Protein 1A5T (pdb70)

B-factor: mean 25.63, std 14.25, range [10.0, 84.35]

GO terms:
  GO:0005515 protein binding (F, IPI)
  GO:0003689 DNA clamp loader activity (F, IDA)
  GO:0009360 DNA polymerase III complex (C, IDA)
  GO:0006261 DNA-templated DNA replication (P, IDA)

Structure (mmCIF, N/CA/C/O backbone):
data_1A5T
#
_entry.id   1A5T
#
_cell.length_a   98.900
_cell.length_b   104.000
_cell.length_c   75.600
_cell.angle_alpha   90.00
_cell.angle_beta   90.00
_cell.angle_gamma   90.00
#
_symmetry.space_group_name_H-M   'C 2 2 21'
#
loop_
_entity.id
_entity.type
_entity.pdbx_description
1 polymer 'DELTA PRIME'
2 non-polymer 'ZINC ION'
3 water water
#
loop_
_atom_site.group_PDB
_atom_site.id
_atom_site.type_symbol
_atom_site.label_atom_id
_atom_site.label_alt_id
_atom_site.label_comp_id
_atom_site.label_asym_id
_atom_site.label_entity_id
_atom_site.label_seq_id
_atom_site.pdbx_PDB_ins_code
_atom_site.Cartn_x
_atom_site.Cartn_y
_atom_site.Cartn_z
_atom_site.occupancy
_atom_site.B_iso_or_equiv
_atom_site.auth_seq_id
_atom_site.auth_comp_id
_atom_site.auth_asym_id
_atom_site.auth_atom_id
_atom_site.pdbx_PDB_model_num
ATOM 1 N N . MET A 1 1 ? 29.705 43.888 37.739 1.00 14.56 1 MET A N 1
ATOM 2 C CA . MET A 1 1 ? 28.459 43.616 38.504 1.00 15.66 1 MET A CA 1
ATOM 3 C C . MET A 1 1 ? 27.349 43.484 37.492 1.00 17.97 1 MET A C 1
ATOM 4 O O . MET A 1 1 ? 27.323 44.204 36.490 1.00 19.25 1 MET A O 1
ATOM 9 N N . ARG A 1 2 ? 26.439 42.537 37.718 1.00 17.15 2 ARG A N 1
ATOM 10 C CA . ARG A 1 2 ? 25.376 42.289 36.761 1.00 16.07 2 ARG A CA 1
ATOM 11 C C . ARG A 1 2 ? 24.149 41.765 37.465 1.00 16.67 2 ARG A C 1
ATOM 12 O O . ARG A 1 2 ? 24.255 40.962 38.396 1.00 17.48 2 ARG A O 1
ATOM 26 N N . TRP A 1 3 ? 22.975 42.225 37.045 1.00 16.09 3 TRP A N 1
ATOM 27 C CA . TRP A 1 3 ? 21.758 41.746 37.693 1.00 15.98 3 TRP A CA 1
ATOM 28 C C . TRP A 1 3 ? 21.260 40.514 36.969 1.00 16.65 3 TRP A C 1
ATOM 29 O O . TRP A 1 3 ? 20.529 40.607 35.980 1.00 22.28 3 TRP A O 1
ATOM 42 N N . TYR A 1 4 ? 21.700 39.361 37.442 1.00 13.15 4 TYR A N 1
ATOM 43 C CA . TYR A 1 4 ? 21.312 38.091 36.860 1.00 14.57 4 TYR A CA 1
ATOM 44 C C . TYR A 1 4 ? 19.816 37.818 37.129 1.00 15.90 4 TYR A C 1
ATOM 45 O O . TYR A 1 4 ? 19.288 38.139 38.186 1.00 16.45 4 TYR A O 1
ATOM 56 N N . PRO A 1 5 ? 19.117 37.185 36.189 1.00 14.07 5 PRO A N 1
ATOM 57 C CA . PRO A 1 5 ? 17.691 36.919 36.382 1.00 13.76 5 PRO A CA 1
ATOM 58 C C . PRO A 1 5 ? 17.238 35.968 37.505 1.00 15.01 5 PRO A C 1
ATOM 59 O O . PRO A 1 5 ? 16.072 35.997 37.905 1.00 17.86 5 PRO A O 1
ATOM 63 N N . TRP A 1 6 ? 18.143 35.147 38.021 1.00 15.04 6 TRP A N 1
ATOM 64 C CA . TRP A 1 6 ? 17.814 34.199 39.095 1.00 14.76 6 TRP A CA 1
ATOM 65 C C . TRP A 1 6 ? 17.862 34.826 40.482 1.00 12.69 6 TRP A C 1
ATOM 66 O O . TRP A 1 6 ? 17.477 34.205 41.474 1.00 17.48 6 TRP A O 1
ATOM 79 N N . LEU A 1 7 ? 18.268 36.086 40.534 1.00 11.21 7 LEU A N 1
ATOM 80 C CA . LEU A 1 7 ? 18.371 36.782 41.801 1.00 12.87 7 LEU A CA 1
ATOM 81 C C . LEU A 1 7 ? 17.038 37.243 42.360 1.00 12.29 7 LEU A C 1
ATOM 82 O O . LEU A 1 7 ? 16.893 37.326 43.564 1.00 13.92 7 LEU A O 1
ATOM 88 N N . ARG A 1 8 ? 16.065 37.519 41.495 1.00 13.88 8 ARG A N 1
ATOM 89 C CA . ARG A 1 8 ? 14.762 38.050 41.950 1.00 18.29 8 ARG A CA 1
ATOM 90 C C . ARG A 1 8 ? 14.073 37.430 43.166 1.00 18.71 8 ARG A C 1
ATOM 91 O O . ARG A 1 8 ? 13.578 38.156 44.029 1.00 18.58 8 ARG A O 1
ATOM 105 N N . PRO A 1 9 ? 13.902 36.092 43.172 1.00 21.02 9 PRO A N 1
ATOM 106 C CA . PRO A 1 9 ? 13.271 35.369 44.287 1.00 20.63 9 PRO A CA 1
ATOM 107 C C . PRO A 1 9 ? 13.909 35.743 45.631 1.00 20.55 9 PRO A C 1
ATOM 108 O O . PRO A 1 9 ? 13.224 36.080 46.596 1.00 22.62 9 PRO A O 1
ATOM 112 N N . ASP A 1 10 ? 15.232 35.719 45.667 1.00 21.42 10 ASP A N 1
ATOM 113 C CA . ASP A 1 10 ? 15.974 36.048 46.866 1.00 20.12 10 ASP A CA 1
ATOM 114 C C . ASP A 1 10 ? 15.843 37.531 47.164 1.00 19.42 10 ASP A C 1
ATOM 115 O O . ASP A 1 10 ? 15.579 37.906 48.299 1.00 19.06 10 ASP A O 1
ATOM 121 N N . PHE A 1 11 ? 16.015 38.379 46.144 1.00 19.80 11 PHE A N 1
ATOM 122 C CA . PHE A 1 11 ? 15.917 39.823 46.343 1.00 18.09 11 PHE A CA 1
ATOM 123 C C . PHE A 1 11 ? 14.579 40.222 46.940 1.00 17.73 11 PHE A C 1
ATOM 124 O O . PHE A 1 11 ? 14.530 40.929 47.932 1.00 16.97 11 PHE A O 1
ATOM 133 N N . GLU A 1 12 ? 13.491 39.755 46.352 1.00 17.78 12 GLU A N 1
ATOM 134 C CA . GLU A 1 12 ? 12.180 40.131 46.846 1.00 18.68 12 GLU A CA 1
ATOM 135 C C . GLU A 1 12 ? 11.907 39.615 48.243 1.00 18.89 12 GLU A C 1
ATOM 136 O O . GLU A 1 12 ? 11.197 40.264 49.021 1.00 21.28 12 GLU A O 1
ATOM 143 N N . LYS A 1 13 ? 12.496 38.471 48.572 1.00 17.93 13 LYS A N 1
ATOM 144 C CA . LYS A 1 13 ? 12.333 37.865 49.878 1.00 19.23 13 LYS A CA 1
ATOM 145 C C . LYS A 1 13 ? 13.043 38.641 50.960 1.00 15.72 13 LYS A C 1
ATOM 146 O O . LYS A 1 13 ? 12.553 38.768 52.068 1.00 16.02 13 LYS A O 1
ATOM 156 N N . LEU A 1 14 ? 14.260 39.061 50.669 1.00 17.66 14 LEU A N 1
ATOM 157 C CA . LEU A 1 14 ? 15.036 39.799 51.639 1.00 16.88 14 LEU A CA 1
ATOM 158 C C . LEU A 1 14 ? 14.532 41.215 51.771 1.00 19.33 14 LEU A C 1
ATOM 159 O O . LEU A 1 14 ? 14.351 41.691 52.891 1.00 22.69 14 LEU A O 1
ATOM 165 N N . VAL A 1 15 ? 14.308 41.884 50.632 1.00 17.68 15 VAL A N 1
ATOM 166 C CA . VAL A 1 15 ? 13.852 43.274 50.618 1.00 16.29 15 VAL A CA 1
ATOM 167 C C . VAL A 1 15 ? 12.536 43.469 51.348 1.00 15.46 15 VAL A C 1
ATOM 168 O O . VAL A 1 15 ? 12.373 44.437 52.078 1.00 18.07 15 VAL A O 1
ATOM 173 N N . ALA A 1 16 ? 11.618 42.526 51.186 1.00 15.22 16 ALA A N 1
ATOM 174 C CA . ALA A 1 16 ? 10.337 42.584 51.868 1.00 14.60 16 ALA A CA 1
ATOM 175 C C . ALA A 1 16 ? 10.545 42.526 53.369 1.00 17.05 16 ALA A C 1
ATOM 176 O O . ALA A 1 16 ? 9.845 43.207 54.113 1.00 19.94 16 ALA A O 1
ATOM 179 N N . SER A 1 17 ? 11.505 41.718 53.823 1.00 17.11 17 SER A N 1
ATOM 180 C CA . SER A 1 17 ? 11.753 41.584 55.250 1.00 15.30 17 SER A CA 1
ATOM 181 C C . SER A 1 17 ? 12.267 42.887 55.845 1.00 15.51 17 SER A C 1
ATOM 182 O O . SER A 1 17 ? 11.892 43.243 56.954 1.00 16.33 17 SER A O 1
ATOM 187 N N . TYR A 1 18 ? 13.125 43.600 55.124 1.00 16.24 18 TYR A N 1
ATOM 188 C CA . TYR A 1 18 ? 13.646 44.871 55.630 1.00 20.51 18 TYR A CA 1
ATOM 189 C C . TYR A 1 18 ? 12.541 45.920 55.651 1.00 23.96 18 TYR A C 1
ATOM 190 O O . TYR A 1 18 ? 12.501 46.807 56.524 1.00 24.24 18 TYR A O 1
ATOM 201 N N . GLN A 1 19 ? 11.663 45.818 54.656 1.00 27.74 19 GLN A N 1
ATOM 202 C CA . GLN A 1 19 ? 10.537 46.721 54.510 1.00 29.45 19 GLN A CA 1
ATOM 203 C C . GLN A 1 19 ? 9.532 46.522 55.627 1.00 31.55 19 GLN A C 1
ATOM 204 O O . GLN A 1 19 ? 9.037 47.506 56.187 1.00 32.54 19 GLN A O 1
ATOM 213 N N . ALA A 1 20 ? 9.238 45.264 55.966 1.00 31.19 20 ALA A N 1
ATOM 214 C CA . ALA A 1 20 ? 8.275 44.988 57.036 1.00 32.24 20 ALA A CA 1
ATOM 215 C C . ALA A 1 20 ? 8.908 44.898 58.418 1.00 32.63 20 ALA A C 1
ATOM 216 O O . ALA A 1 20 ? 8.302 44.348 59.343 1.00 35.07 20 ALA A O 1
ATOM 219 N N . GLY A 1 21 ? 10.148 45.370 58.537 1.00 34.22 21 GLY A N 1
ATOM 220 C CA . GLY A 1 21 ? 10.853 45.350 59.814 1.00 37.49 21 GLY A CA 1
ATOM 221 C C . GLY A 1 21 ? 11.436 44.036 60.336 1.00 38.98 21 GLY A C 1
ATOM 222 O O . GLY A 1 21 ? 12.020 44.025 61.430 1.00 40.02 21 GLY A O 1
ATOM 224 N N . ARG A 1 22 ? 11.339 42.959 59.552 1.00 38.81 22 ARG A N 1
ATOM 225 C CA . ARG A 1 22 ? 11.845 41.640 59.950 1.00 38.10 22 ARG A CA 1
ATOM 226 C C . ARG A 1 22 ? 13.299 41.439 59.496 1.00 33.98 22 ARG A C 1
ATOM 227 O O . ARG A 1 22 ? 13.790 40.316 59.443 1.00 33.57 22 ARG A O 1
ATOM 241 N N . GLY A 1 23 ? 13.985 42.537 59.200 1.00 31.75 23 GLY A N 1
ATOM 242 C CA . GLY A 1 23 ? 15.365 42.468 58.743 1.00 29.95 23 GLY A CA 1
ATOM 243 C C . GLY A 1 23 ? 16.421 42.367 59.822 1.00 29.31 23 GLY A C 1
ATOM 244 O O . GLY A 1 23 ? 16.306 42.965 60.896 1.00 31.25 23 GLY A O 1
ATOM 246 N N . HIS A 1 24 ? 17.485 41.627 59.522 1.00 25.50 24 HIS A N 1
ATOM 247 C CA . HIS A 1 24 ? 18.572 41.414 60.457 1.00 19.92 24 HIS A CA 1
ATOM 248 C C . HIS A 1 24 ? 19.638 42.444 60.143 1.00 19.61 24 HIS A C 1
ATOM 249 O O . HIS A 1 24 ? 19.906 42.723 58.979 1.00 17.41 24 HIS A O 1
ATOM 259 N N . HIS A 1 25 ? 20.231 43.010 61.192 1.00 18.52 25 HIS A N 1
ATOM 260 C CA . HIS A 1 25 ? 21.279 44.007 61.040 1.00 19.37 25 HIS A CA 1
ATOM 261 C C . HIS A 1 25 ? 22.540 43.394 60.459 1.00 19.77 25 HIS A C 1
ATOM 262 O O . HIS A 1 25 ? 23.417 44.114 59.984 1.00 20.21 25 HIS A O 1
ATOM 272 N N . ALA A 1 26 ? 22.657 42.070 60.565 1.00 20.95 26 ALA A N 1
ATOM 273 C CA . ALA A 1 26 ? 23.814 41.340 60.020 1.00 19.21 26 ALA A CA 1
ATOM 274 C C . ALA A 1 26 ? 23.340 40.199 59.117 1.00 16.22 26 ALA A C 1
ATOM 275 O O . ALA A 1 26 ? 22.814 39.182 59.594 1.00 15.16 26 ALA A O 1
ATOM 278 N N . LEU A 1 27 ? 23.415 40.429 57.811 1.00 15.56 27 LEU A N 1
ATOM 279 C CA . LEU A 1 27 ? 23.023 39.443 56.828 1.00 11.55 27 LEU A CA 1
ATOM 280 C C . LEU A 1 27 ? 24.307 38.841 56.268 1.00 14.68 27 LEU A C 1
ATOM 281 O O . LEU A 1 27 ? 25.207 39.566 55.816 1.00 17.42 27 LEU A O 1
ATOM 287 N N . LEU A 1 28 ? 24.439 37.523 56.416 1.00 15.71 28 LEU A N 1
ATOM 288 C CA . LEU A 1 28 ? 25.583 36.799 55.896 1.00 16.94 28 LEU A CA 1
ATOM 289 C C . LEU A 1 28 ? 25.043 36.048 54.704 1.00 17.58 28 LEU A C 1
ATOM 290 O O . LEU A 1 28 ? 24.188 35.171 54.844 1.00 19.25 28 LEU A O 1
ATOM 296 N N . ILE A 1 29 ? 25.479 36.459 53.520 1.00 18.97 29 ILE A N 1
ATOM 297 C CA . ILE A 1 29 ? 25.069 35.819 52.286 1.00 15.65 29 ILE A CA 1
ATOM 298 C C . ILE A 1 29 ? 26.114 34.787 51.866 1.00 17.60 29 ILE A C 1
ATOM 299 O O . ILE A 1 29 ? 27.325 35.083 51.815 1.00 16.04 29 ILE A O 1
ATOM 305 N N . GLN A 1 30 ? 25.663 33.554 51.648 1.00 13.45 30 GLN A N 1
ATOM 306 C CA . GLN A 1 30 ? 26.561 32.512 51.206 1.00 13.04 30 GLN A CA 1
ATOM 307 C C . GLN A 1 30 ? 26.334 32.268 49.721 1.00 12.28 30 GLN A C 1
ATOM 308 O O . GLN A 1 30 ? 25.236 31.924 49.279 1.00 10.00 30 GLN A O 1
ATOM 317 N N . ALA A 1 31 ? 27.410 32.368 48.961 1.00 12.80 31 ALA A N 1
ATOM 318 C CA . ALA A 1 31 ? 27.320 32.179 47.531 1.00 14.34 31 ALA A CA 1
ATOM 319 C C . ALA A 1 31 ? 28.646 31.863 46.870 1.00 14.68 31 ALA A C 1
ATOM 320 O O . ALA A 1 31 ? 29.717 32.300 47.301 1.00 15.29 31 ALA A O 1
ATOM 323 N N . LEU A 1 32 ? 28.555 31.054 45.826 1.00 17.24 32 LEU A N 1
ATOM 324 C CA . LEU A 1 32 ? 29.695 30.679 45.009 1.00 18.24 32 LEU A CA 1
ATOM 325 C C . LEU A 1 32 ? 30.061 31.938 44.231 1.00 19.79 32 LEU A C 1
ATOM 326 O O . LEU A 1 32 ? 29.242 32.845 44.073 1.00 22.57 32 LEU A O 1
ATOM 332 N N . PRO A 1 33 ? 31.298 32.020 43.737 1.00 19.44 33 PRO A N 1
ATOM 333 C CA . PRO A 1 33 ? 31.570 33.231 42.982 1.00 17.25 33 PRO A CA 1
ATOM 334 C C . PRO A 1 33 ? 30.791 33.137 41.660 1.00 15.82 33 PRO A C 1
ATOM 335 O O . PRO A 1 33 ? 30.579 32.028 41.151 1.00 14.50 33 PRO A O 1
ATOM 339 N N . GLY A 1 34 ? 30.335 34.281 41.137 1.00 15.27 34 GLY A N 1
ATOM 340 C CA . GLY A 1 34 ? 29.603 34.330 39.876 1.00 13.34 34 GLY A CA 1
ATOM 341 C C . GLY A 1 34 ? 28.107 34.104 39.983 1.00 13.61 34 GLY A C 1
ATOM 342 O O . GLY A 1 34 ? 27.411 33.913 38.976 1.00 11.53 34 GLY A O 1
ATOM 344 N N . MET A 1 35 ? 27.630 34.027 41.222 1.00 11.52 35 MET A N 1
ATOM 345 C CA . MET A 1 35 ? 26.201 33.841 41.519 1.00 13.79 35 MET A CA 1
ATOM 346 C C . MET A 1 35 ? 25.462 35.201 41.651 1.00 14.30 35 MET A C 1
ATOM 347 O O . MET A 1 35 ? 24.233 35.233 41.721 1.00 13.39 35 MET A O 1
ATOM 353 N N . GLY A 1 36 ? 26.228 36.296 41.776 1.00 15.84 36 GLY A N 1
ATOM 354 C CA . GLY A 1 36 ? 25.669 37.638 41.900 1.00 14.34 36 GLY A CA 1
ATOM 355 C C . GLY A 1 36 ? 25.334 38.136 43.304 1.00 13.15 36 GLY A C 1
ATOM 356 O O . GLY A 1 36 ? 24.390 38.902 43.472 1.00 15.36 36 GLY A O 1
ATOM 358 N N . ASP A 1 37 ? 26.088 37.721 44.316 1.00 13.48 37 ASP A N 1
ATOM 359 C CA . ASP A 1 37 ? 25.800 38.164 45.671 1.00 11.21 37 ASP A CA 1
ATOM 360 C C . ASP A 1 37 ? 26.112 39.654 45.741 1.00 14.32 37 ASP A C 1
ATOM 361 O O .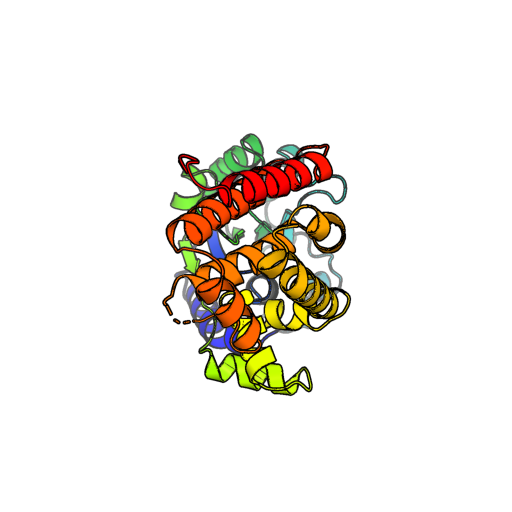 ASP A 1 37 ? 25.535 40.401 46.523 1.00 12.86 37 ASP A O 1
ATOM 367 N N . ASP A 1 38 ? 27.051 40.071 44.909 1.00 14.91 38 ASP A N 1
ATOM 368 C CA . ASP A 1 38 ? 27.458 41.440 44.852 1.00 13.59 38 ASP A CA 1
ATOM 369 C C . ASP A 1 38 ? 26.316 42.340 44.352 1.00 16.99 38 ASP A C 1
ATOM 370 O O . ASP A 1 38 ? 26.014 43.367 44.972 1.00 19.90 38 ASP A O 1
ATOM 376 N N . ALA A 1 39 ? 25.628 41.912 43.295 1.00 15.60 39 ALA A N 1
ATOM 377 C CA . ALA A 1 39 ? 24.511 42.658 42.732 1.00 13.19 39 ALA A CA 1
ATOM 378 C C . ALA A 1 39 ? 23.317 42.657 43.682 1.00 15.72 39 ALA A C 1
ATOM 379 O O . ALA A 1 39 ? 22.570 43.642 43.767 1.00 17.48 39 ALA A O 1
ATOM 382 N N . LEU A 1 40 ? 23.145 41.546 44.401 1.00 14.65 40 LEU A N 1
ATOM 383 C CA . LEU A 1 40 ? 22.062 41.371 45.372 1.00 12.49 40 LEU A CA 1
ATOM 384 C C . LEU A 1 40 ? 22.258 42.300 46.565 1.00 12.84 40 LEU A C 1
ATOM 385 O O . LEU A 1 40 ? 21.337 42.978 47.002 1.00 15.48 40 LEU A O 1
ATOM 391 N N . ILE A 1 41 ? 23.461 42.297 47.110 1.00 11.16 41 ILE A N 1
ATOM 392 C CA . ILE A 1 41 ? 23.805 43.150 48.230 1.00 14.36 41 ILE A CA 1
ATOM 393 C C . ILE A 1 41 ? 23.724 44.636 47.819 1.00 16.50 41 ILE A C 1
ATOM 394 O O . ILE A 1 41 ? 23.330 45.502 48.624 1.00 14.58 41 ILE A O 1
ATOM 400 N N . TYR A 1 42 ? 24.087 44.929 46.570 1.00 16.47 42 TYR A N 1
ATOM 401 C CA . TYR A 1 42 ? 24.040 46.292 46.098 1.00 14.72 42 TYR A CA 1
ATOM 402 C C . TYR A 1 42 ? 22.590 46.748 45.942 1.00 15.06 42 TYR A C 1
ATOM 403 O O . TYR A 1 42 ? 22.225 47.834 46.398 1.00 15.28 42 TYR A O 1
ATOM 414 N N . ALA A 1 43 ? 21.753 45.912 45.340 1.00 13.94 43 ALA A N 1
ATOM 415 C CA . ALA A 1 43 ? 20.344 46.258 45.184 1.00 13.24 43 ALA A CA 1
ATOM 416 C C . ALA A 1 43 ? 19.698 46.465 46.540 1.00 14.87 43 ALA A C 1
ATOM 417 O O . ALA A 1 43 ? 18.803 47.281 46.684 1.00 19.81 43 ALA A O 1
ATOM 420 N N . LEU A 1 44 ? 20.130 45.723 47.543 1.00 15.54 44 LEU A N 1
ATOM 421 C CA . LEU A 1 44 ? 19.559 45.889 48.863 1.00 11.91 44 LEU A CA 1
ATOM 422 C C . LEU A 1 44 ? 20.126 47.159 49.492 1.00 11.06 44 LEU A C 1
ATOM 423 O O . LEU A 1 44 ? 19.400 47.896 50.152 1.00 10.22 44 LEU A O 1
ATOM 429 N N . SER A 1 45 ? 21.410 47.435 49.254 1.00 12.34 45 SER A N 1
ATOM 430 C CA . SER A 1 45 ? 22.050 48.641 49.788 1.00 14.52 45 SER A CA 1
ATOM 431 C C . SER A 1 45 ? 21.331 49.869 49.220 1.00 16.36 45 SER A C 1
ATOM 432 O O . SER A 1 45 ? 20.934 50.771 49.958 1.00 16.54 45 SER A O 1
ATOM 437 N N . ARG A 1 46 ? 21.120 49.851 47.907 1.00 15.28 46 ARG A N 1
ATOM 438 C CA . ARG A 1 46 ? 20.447 50.919 47.213 1.00 15.85 46 ARG A CA 1
ATOM 439 C C . ARG A 1 46 ? 19.038 51.126 47.737 1.00 18.16 46 ARG A C 1
ATOM 440 O O . ARG A 1 46 ? 18.612 52.256 47.905 1.00 21.33 46 ARG A O 1
ATOM 454 N N . TYR A 1 47 ? 18.314 50.053 48.020 1.00 17.71 47 TYR A N 1
ATOM 455 C CA . TYR A 1 47 ? 16.968 50.205 48.551 1.00 16.73 47 TYR A CA 1
ATOM 456 C C . TYR A 1 47 ? 16.989 50.940 49.892 1.00 17.58 47 TYR A C 1
ATOM 457 O O . TYR A 1 47 ? 16.268 51.915 50.067 1.00 20.92 47 TYR A O 1
ATOM 468 N N . LEU A 1 48 ? 17.848 50.500 50.815 1.00 20.80 48 LEU A N 1
ATOM 469 C CA . LEU A 1 48 ? 17.941 51.075 52.173 1.00 20.36 48 LEU A CA 1
ATOM 470 C C . LEU A 1 48 ? 18.427 52.514 52.261 1.00 21.16 48 LEU A C 1
ATOM 471 O O . LEU A 1 48 ? 18.136 53.210 53.225 1.00 19.65 48 LEU A O 1
ATOM 477 N N . LEU A 1 49 ? 19.234 52.912 51.282 1.00 21.80 49 LEU A N 1
ATOM 478 C CA . LEU A 1 49 ? 19.778 54.251 51.212 1.00 20.65 49 LEU A CA 1
ATOM 479 C C . LEU A 1 49 ? 18.904 55.134 50.319 1.00 22.50 49 LEU A C 1
ATOM 480 O O . LEU A 1 49 ? 19.264 56.288 50.038 1.00 25.35 49 LEU A O 1
ATOM 486 N N . CYS A 1 50 ? 17.791 54.601 49.826 1.00 20.96 50 CYS A N 1
ATOM 487 C CA . CYS A 1 50 ? 16.907 55.427 49.022 1.00 21.85 50 CYS A CA 1
ATOM 488 C C . CYS A 1 50 ? 16.024 56.213 49.989 1.00 22.24 50 CYS A C 1
ATOM 489 O O . CYS A 1 50 ? 15.317 55.653 50.829 1.00 22.45 50 CYS A O 1
ATOM 493 N N . GLN A 1 51 ? 16.101 57.533 49.881 1.00 23.47 51 GLN A N 1
ATOM 494 C CA . GLN A 1 51 ? 15.329 58.396 50.755 1.00 21.71 51 GLN A CA 1
ATOM 495 C C . GLN A 1 51 ? 13.858 58.445 50.353 1.00 21.69 51 GLN A C 1
ATOM 496 O O . GLN A 1 51 ? 13.035 59.017 51.073 1.00 22.42 51 GLN A O 1
ATOM 505 N N . GLN A 1 52 ? 13.534 57.869 49.197 1.00 21.10 52 GLN A N 1
ATOM 506 C CA . GLN A 1 52 ? 12.164 57.858 48.707 1.00 22.37 52 GLN A CA 1
ATOM 507 C C . GLN A 1 52 ? 11.932 56.603 47.845 1.00 22.85 52 GLN A C 1
ATOM 508 O O . GLN A 1 52 ? 11.584 56.698 46.665 1.00 23.91 52 GLN A O 1
ATOM 517 N N . PRO A 1 53 ? 12.076 55.407 48.447 1.00 22.22 53 PRO A N 1
ATOM 518 C CA . PRO A 1 53 ? 11.878 54.170 47.697 1.00 21.47 53 PRO A CA 1
ATOM 519 C C . PRO A 1 53 ? 10.512 54.049 47.043 1.00 21.86 53 PRO A C 1
ATOM 520 O O . PRO A 1 53 ? 9.529 54.601 47.519 1.00 19.99 53 PRO A O 1
ATOM 524 N N . GLN A 1 54 ? 10.492 53.414 45.878 1.00 21.23 54 GLN A N 1
ATOM 525 C CA . GLN A 1 54 ? 9.262 53.192 45.154 1.00 21.39 54 GLN A CA 1
ATOM 526 C C . GLN A 1 54 ? 9.099 51.700 45.220 1.00 18.21 54 GLN A C 1
ATOM 527 O O . GLN A 1 54 ? 9.678 50.972 44.426 1.00 15.30 54 GLN A O 1
ATOM 536 N N . GLY A 1 55 ? 8.343 51.261 46.213 1.00 20.39 55 GLY A N 1
ATOM 537 C CA . GLY A 1 55 ? 8.144 49.842 46.420 1.00 21.38 55 GLY A CA 1
ATOM 538 C C . GLY A 1 55 ? 9.432 49.249 46.958 1.00 23.43 55 GLY A C 1
ATOM 539 O O . GLY A 1 55 ? 9.886 49.591 48.059 1.00 23.47 55 GLY A O 1
ATOM 541 N N . HIS A 1 56 ? 10.042 48.391 46.148 1.00 22.34 56 HIS A N 1
ATOM 542 C CA . HIS A 1 56 ? 11.283 47.730 46.515 1.00 22.67 56 HIS A CA 1
ATOM 543 C C . HIS A 1 56 ? 12.468 48.336 45.761 1.00 23.93 56 HIS A C 1
ATOM 544 O O . HIS A 1 56 ? 13.636 47.963 45.965 1.00 22.72 56 HIS A O 1
ATOM 554 N N . LYS A 1 57 ? 12.161 49.262 44.863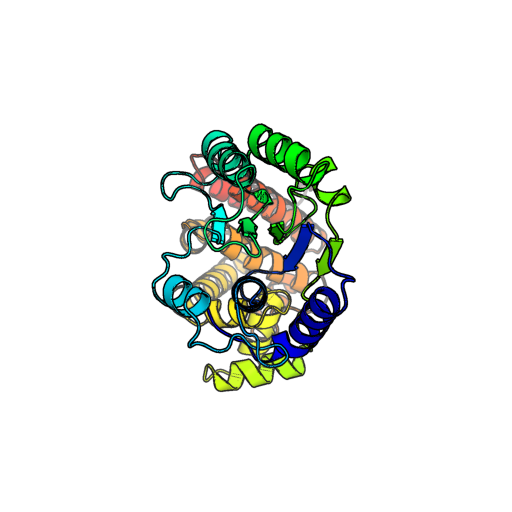 1.00 24.78 57 LYS A N 1
ATOM 555 C CA . LYS A 1 57 ? 13.205 49.889 44.083 1.00 26.36 57 LYS A CA 1
ATOM 556 C C . LYS A 1 57 ? 13.693 51.213 44.645 1.00 23.50 57 LYS A C 1
ATOM 557 O O . LYS A 1 57 ? 13.033 51.852 45.455 1.00 24.46 57 LYS A O 1
ATOM 567 N N . SER A 1 58 ? 14.917 51.539 44.273 1.00 22.84 58 SER A N 1
ATOM 568 C CA . SER A 1 58 ? 15.550 52.786 44.613 1.00 23.57 58 SER A CA 1
ATOM 569 C C . SER A 1 58 ? 14.921 53.743 43.570 1.00 23.62 58 SER A C 1
ATOM 570 O O . SER A 1 58 ? 14.653 53.316 42.449 1.00 23.93 58 SER A O 1
ATOM 575 N N . CYS A 1 59 ? 14.670 55.011 43.896 1.00 22.84 59 CYS A N 1
ATOM 576 C CA . CYS A 1 59 ? 14.057 55.891 42.884 1.00 21.69 59 CYS A CA 1
ATOM 577 C C . CYS A 1 59 ? 15.017 56.344 41.773 1.00 20.51 59 CYS A C 1
ATOM 578 O O . CYS A 1 59 ? 14.613 56.524 40.620 1.00 20.94 59 CYS A O 1
ATOM 582 N N . GLY A 1 60 ? 16.287 56.546 42.123 1.00 22.42 60 GLY A N 1
ATOM 583 C CA . GLY A 1 60 ? 17.289 56.993 41.151 1.00 17.87 60 GLY A CA 1
ATOM 584 C C . GLY A 1 60 ? 17.319 58.499 40.930 1.00 18.30 60 GLY A C 1
ATOM 585 O O . GLY A 1 60 ? 18.013 58.971 40.040 1.00 18.39 60 GLY A O 1
ATOM 587 N N . HIS A 1 61 ? 16.606 59.235 41.784 1.00 22.34 61 HIS A N 1
ATOM 588 C CA . HIS A 1 61 ? 16.476 60.687 41.721 1.00 22.95 61 HIS A CA 1
ATOM 589 C C . HIS A 1 61 ? 16.819 61.400 43.030 1.00 21.12 61 HIS A C 1
ATOM 590 O O . HIS A 1 61 ? 17.517 62.407 42.995 1.00 21.87 61 HIS A O 1
ATOM 600 N N . CYS A 1 62 ? 16.342 60.894 44.168 1.00 16.82 62 CYS A N 1
ATOM 601 C CA . CYS A 1 62 ? 16.609 61.520 45.470 1.00 15.91 62 CYS A CA 1
ATOM 602 C C . CYS A 1 62 ? 18.102 61.749 45.643 1.00 16.25 62 CYS A C 1
ATOM 603 O O . CYS A 1 62 ? 18.909 61.120 44.947 1.00 16.64 62 CYS A O 1
ATOM 607 N N . ARG A 1 63 ? 18.482 62.620 46.575 1.00 17.69 63 ARG A N 1
ATOM 608 C CA . ARG A 1 63 ? 19.906 62.921 46.785 1.00 19.59 63 ARG A CA 1
ATOM 609 C C . ARG A 1 63 ? 20.759 61.711 47.188 1.00 20.40 63 ARG A C 1
ATOM 610 O O . ARG A 1 63 ? 21.928 61.589 46.784 1.00 21.51 63 ARG A O 1
ATOM 624 N N . GLY A 1 64 ? 20.160 60.808 47.963 1.00 20.21 64 GLY A N 1
ATOM 625 C CA . GLY A 1 64 ? 20.858 59.609 48.410 1.00 17.82 64 GLY A CA 1
ATOM 626 C C . GLY A 1 64 ? 21.270 58.767 47.232 1.00 16.55 64 GLY A C 1
ATOM 627 O O . GLY A 1 64 ? 22.399 58.286 47.174 1.00 15.70 64 GLY A O 1
ATOM 629 N N . CYS A 1 65 ? 20.342 58.574 46.298 1.00 18.86 65 CYS A N 1
ATOM 630 C CA . CYS A 1 65 ? 20.622 57.804 45.085 1.00 17.59 65 CYS A CA 1
ATOM 631 C C . CYS A 1 65 ? 21.647 58.549 44.244 1.00 15.02 65 CYS A C 1
ATOM 632 O O . CYS A 1 65 ? 22.493 57.919 43.615 1.00 13.86 65 CYS A O 1
ATOM 636 N N . GLN A 1 66 ? 21.559 59.881 44.217 1.00 15.09 66 GLN A N 1
ATOM 637 C CA . GLN A 1 66 ? 22.501 60.696 43.447 1.00 16.24 66 GLN A CA 1
ATOM 638 C C . GLN A 1 66 ? 23.927 60.479 43.970 1.00 19.21 66 GLN A C 1
ATOM 639 O O . GLN A 1 66 ? 24.847 60.227 43.198 1.00 21.01 66 GLN A O 1
ATOM 648 N N . LEU A 1 67 ? 24.121 60.577 45.276 1.00 19.13 67 LEU A N 1
ATOM 649 C CA . LEU A 1 67 ? 25.436 60.334 45.855 1.00 18.93 67 LEU A CA 1
ATOM 650 C C . LEU A 1 67 ? 25.861 58.857 45.654 1.00 19.97 67 LEU A C 1
ATOM 651 O O . LEU A 1 67 ? 27.048 58.569 45.536 1.00 17.26 67 LEU A O 1
ATOM 657 N N . MET A 1 68 ? 24.915 57.917 45.635 1.00 18.61 68 MET A N 1
ATOM 658 C CA . MET A 1 68 ? 25.312 56.528 45.409 1.00 19.50 68 MET A CA 1
ATOM 659 C C . MET A 1 68 ? 25.779 56.379 43.968 1.00 19.59 68 MET A C 1
ATOM 660 O O . MET A 1 68 ? 26.823 55.771 43.723 1.00 21.41 68 MET A O 1
ATOM 666 N N . GLN A 1 69 ? 25.021 56.945 43.026 1.00 17.63 69 GLN A N 1
ATOM 667 C CA . GLN A 1 69 ? 25.359 56.881 41.589 1.00 19.23 69 GLN A CA 1
ATOM 668 C C . GLN A 1 69 ? 26.747 57.464 41.392 1.00 21.88 69 GLN A C 1
ATOM 669 O O . GLN A 1 69 ? 27.517 56.983 40.568 1.00 26.32 69 GLN A O 1
ATOM 678 N N . ALA A 1 70 ? 27.038 58.540 42.123 1.00 21.83 70 ALA A N 1
ATOM 679 C CA . ALA A 1 70 ? 28.335 59.217 42.063 1.00 20.92 70 ALA A CA 1
ATOM 680 C C . ALA A 1 70 ? 29.421 58.408 42.764 1.00 21.96 70 ALA A C 1
ATOM 681 O O . ALA A 1 70 ? 30.606 58.543 42.449 1.00 21.47 70 ALA A O 1
ATOM 684 N N . GLY A 1 71 ? 28.997 57.636 43.770 1.00 22.86 71 GLY A N 1
ATOM 685 C CA . GLY A 1 71 ? 29.891 56.802 44.554 1.00 20.24 71 GLY A CA 1
ATOM 686 C C . GLY A 1 71 ? 30.448 57.613 45.704 1.00 19.08 71 GLY A C 1
ATOM 687 O O . GLY A 1 71 ? 31.532 57.324 46.213 1.00 21.46 71 GLY A O 1
ATOM 689 N N . THR A 1 72 ? 29.667 58.582 46.153 1.00 18.82 72 THR A N 1
ATOM 690 C CA . THR A 1 72 ? 30.065 59.488 47.214 1.00 20.39 72 THR A CA 1
ATOM 691 C C . THR A 1 72 ? 29.160 59.495 48.442 1.00 20.43 72 THR A C 1
ATOM 692 O O . THR A 1 72 ? 29.293 60.385 49.282 1.00 23.16 72 THR A O 1
ATOM 698 N N . HIS A 1 73 ? 28.225 58.554 48.559 1.00 20.58 73 HIS A N 1
ATOM 699 C CA . HIS A 1 73 ? 27.347 58.540 49.746 1.00 20.77 73 HIS A CA 1
ATOM 700 C C . HIS A 1 73 ? 28.144 58.308 51.049 1.00 20.95 73 HIS A C 1
ATOM 701 O O . HIS A 1 73 ? 28.751 57.253 51.229 1.00 24.15 73 HIS A O 1
ATOM 711 N N . PRO A 1 74 ? 28.134 59.280 51.981 1.00 22.50 74 PRO A N 1
ATOM 712 C CA . PRO A 1 74 ? 28.85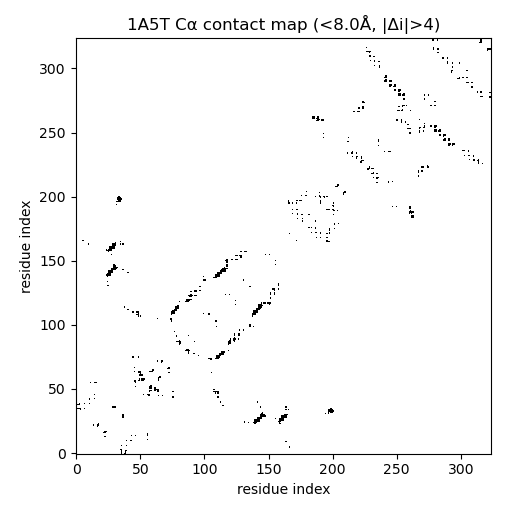7 59.176 53.246 1.00 24.94 74 PRO A CA 1
ATOM 713 C C . PRO A 1 74 ? 28.382 58.132 54.230 1.00 25.75 74 PRO A C 1
ATOM 714 O O . PRO A 1 74 ? 29.106 57.790 55.157 1.00 31.89 74 PRO A O 1
ATOM 718 N N . ASP A 1 75 ? 27.205 57.585 53.986 1.00 26.83 75 ASP A N 1
ATOM 719 C CA . ASP A 1 75 ? 26.622 56.576 54.868 1.00 26.39 75 ASP A CA 1
ATOM 720 C C . ASP A 1 75 ? 26.727 55.154 54.338 1.00 23.82 75 ASP A C 1
ATOM 721 O O . ASP A 1 75 ? 26.211 54.226 54.952 1.00 24.19 75 ASP A O 1
ATOM 727 N N . TYR A 1 76 ? 27.393 54.990 53.197 1.00 20.32 76 TYR A N 1
ATOM 728 C CA . TYR A 1 76 ? 27.586 53.686 52.586 1.00 16.95 76 TYR A CA 1
ATOM 729 C C . TYR A 1 76 ? 29.047 53.350 52.773 1.00 19.43 76 TYR A C 1
ATOM 730 O O . TYR A 1 76 ? 29.908 54.173 52.430 1.00 20.45 76 TYR A O 1
ATOM 741 N N . TYR A 1 77 ? 29.324 52.145 53.279 1.00 19.01 77 TYR A N 1
ATOM 742 C CA . TYR A 1 77 ? 30.689 51.688 53.551 1.00 19.99 77 TYR A CA 1
ATOM 743 C C . TYR A 1 77 ? 31.045 50.393 52.858 1.00 18.60 77 TYR A C 1
ATOM 744 O O . TYR A 1 77 ? 30.207 49.518 52.729 1.00 21.28 77 TYR A O 1
ATOM 755 N N . THR A 1 78 ? 32.292 50.280 52.423 1.00 18.62 78 THR A N 1
ATOM 756 C CA . THR A 1 78 ? 32.754 49.077 51.761 1.00 20.92 78 THR A CA 1
ATOM 757 C C . THR A 1 78 ? 34.058 48.609 52.399 1.00 22.67 78 THR A C 1
ATOM 758 O O . THR A 1 78 ? 35.010 49.388 52.560 1.00 25.27 78 THR A O 1
ATOM 764 N N . LEU A 1 79 ? 34.072 47.345 52.809 1.00 22.37 79 LEU A N 1
ATOM 765 C CA . LEU A 1 79 ? 35.240 46.722 53.415 1.00 22.49 79 LEU A CA 1
ATOM 766 C C . LEU A 1 79 ? 35.696 45.591 52.507 1.00 23.67 79 LEU A C 1
ATOM 767 O O . LEU A 1 79 ? 35.044 44.553 52.379 1.00 25.49 79 LEU A O 1
ATOM 773 N N . ALA A 1 80 ? 36.801 45.845 51.824 1.00 25.75 80 ALA A N 1
ATOM 774 C CA . ALA A 1 80 ? 37.393 44.914 50.899 1.00 30.23 80 ALA A CA 1
ATOM 775 C C . ALA A 1 80 ? 38.880 44.949 51.208 1.00 36.69 80 ALA A C 1
ATOM 776 O O . ALA A 1 80 ? 39.393 45.960 51.714 1.00 36.48 80 ALA A O 1
ATOM 779 N N . PRO A 1 81 ? 39.592 43.841 50.954 1.00 44.72 81 PRO A N 1
ATOM 780 C CA . PRO A 1 81 ? 41.029 43.887 51.249 1.00 49.00 81 PRO A CA 1
ATOM 781 C C . PRO A 1 81 ? 41.713 45.003 50.441 1.00 55.55 81 PRO A C 1
ATOM 782 O O . PRO A 1 81 ? 41.486 45.125 49.229 1.00 56.26 81 PRO A O 1
ATOM 786 N N . GLU A 1 82 ? 42.482 45.852 51.123 1.00 64.62 82 GLU A N 1
ATOM 787 C CA . GLU A 1 82 ? 43.189 46.963 50.472 1.00 71.85 82 GLU A CA 1
ATOM 788 C C . GLU A 1 82 ? 43.844 46.327 49.244 1.00 75.12 82 GLU A C 1
ATOM 789 O O . GLU A 1 82 ? 44.393 45.230 49.351 1.00 77.16 82 GLU A O 1
ATOM 796 N N . LYS A 1 83 ? 43.782 46.974 48.081 1.00 78.00 83 LYS A N 1
ATOM 797 C CA . LYS A 1 83 ? 44.374 46.374 46.874 1.00 79.59 83 LYS A CA 1
ATOM 798 C C . LYS A 1 83 ? 45.825 45.883 47.017 1.00 79.64 83 LYS A C 1
ATOM 799 O O . LYS A 1 83 ? 46.305 45.090 46.197 1.00 77.43 83 LYS A O 1
ATOM 809 N N . GLY A 1 84 ? 46.524 46.383 48.036 1.00 80.30 84 GLY A N 1
ATOM 810 C CA . GLY A 1 84 ? 47.896 45.965 48.287 1.00 81.58 84 GLY A CA 1
ATOM 811 C C . GLY A 1 84 ? 48.034 44.638 49.046 1.00 81.50 84 GLY A C 1
ATOM 812 O O . GLY A 1 84 ? 49.127 44.060 49.106 1.00 83.24 84 GLY A O 1
ATOM 814 N N . LYS A 1 85 ? 46.957 44.178 49.679 1.00 78.57 85 LYS A N 1
ATOM 815 C CA . LYS A 1 85 ? 46.986 42.920 50.431 1.00 74.65 85 LYS A CA 1
ATOM 816 C C . LYS A 1 85 ? 45.964 41.882 49.915 1.00 69.70 85 LYS A C 1
ATOM 817 O O . LYS A 1 85 ? 45.268 42.113 48.921 1.00 68.67 85 LYS A O 1
ATOM 827 N N . ASN A 1 86 ? 45.939 40.714 50.559 1.00 62.96 86 ASN A N 1
ATOM 828 C CA . ASN A 1 86 ? 45.015 39.639 50.211 1.00 55.62 86 ASN A CA 1
ATOM 829 C C . ASN A 1 86 ? 44.172 39.255 51.428 1.00 52.20 86 ASN A C 1
ATOM 830 O O . ASN A 1 86 ? 43.549 38.198 51.447 1.00 51.27 86 ASN A O 1
ATOM 833 N N . THR A 1 87 ? 44.226 40.088 52.467 1.00 48.09 87 THR A N 1
ATOM 834 C CA . THR A 1 87 ? 43.429 39.913 53.680 1.00 47.49 87 THR A CA 1
ATOM 835 C C . THR A 1 87 ? 42.833 41.289 54.041 1.00 43.58 87 THR A C 1
ATOM 836 O O . THR A 1 87 ? 43.105 42.270 53.365 1.00 43.68 87 THR A O 1
ATOM 842 N N . LEU A 1 88 ? 42.042 41.365 55.106 1.00 40.84 88 LEU A N 1
ATOM 843 C CA . LEU A 1 88 ? 41.393 42.613 55.523 1.00 39.13 88 LEU A CA 1
ATOM 844 C C . LEU A 1 88 ? 41.879 42.940 56.933 1.00 39.57 88 LEU A C 1
ATOM 845 O O . LEU A 1 88 ? 41.528 42.249 57.902 1.00 40.20 88 LEU A O 1
ATOM 851 N N . GLY A 1 89 ? 42.673 43.995 57.057 1.00 39.49 89 GLY A N 1
ATOM 852 C CA . GLY A 1 89 ? 43.218 44.354 58.359 1.00 38.67 89 GLY A CA 1
ATOM 853 C C . GLY A 1 89 ? 42.245 44.940 59.363 1.00 37.97 89 GLY A C 1
ATOM 854 O O . GLY A 1 89 ? 41.124 45.308 59.012 1.00 39.37 89 GLY A O 1
ATOM 856 N N . VAL A 1 90 ? 42.707 45.084 60.605 1.00 39.05 90 VAL A N 1
ATOM 857 C CA . VAL A 1 90 ? 41.901 45.638 61.699 1.00 36.73 90 VAL A CA 1
ATOM 858 C C . VAL A 1 90 ? 41.682 47.148 61.657 1.00 37.34 90 VAL A C 1
ATOM 859 O O . VAL A 1 90 ? 40.671 47.636 62.161 1.00 39.36 90 VAL A O 1
ATOM 864 N N . ASP A 1 91 ? 42.690 47.883 61.190 1.00 40.03 91 ASP A N 1
ATOM 865 C CA . ASP A 1 91 ? 42.614 49.351 61.092 1.00 39.84 91 ASP A CA 1
ATOM 866 C C . ASP A 1 91 ? 41.462 49.780 60.176 1.00 40.47 91 ASP A C 1
ATOM 867 O O . ASP A 1 91 ? 40.641 50.629 60.557 1.00 40.27 91 ASP A O 1
ATOM 873 N N . ALA A 1 92 ? 41.384 49.174 58.985 1.00 39.31 92 ALA A N 1
ATOM 874 C CA . ALA A 1 92 ? 40.304 49.479 58.037 1.00 37.45 92 ALA A CA 1
ATOM 875 C C . ALA A 1 92 ? 38.935 49.268 58.691 1.00 35.86 92 ALA A C 1
ATOM 876 O O . ALA A 1 92 ? 38.074 50.138 58.648 1.00 37.01 92 ALA A O 1
ATOM 879 N N . VAL A 1 93 ? 38.734 48.105 59.304 1.00 35.63 93 VAL A N 1
ATOM 880 C CA . VAL A 1 93 ? 37.467 47.813 59.950 1.00 34.75 93 VAL A CA 1
ATOM 881 C C . VAL A 1 93 ? 37.111 48.876 60.988 1.00 36.23 93 VAL A C 1
ATOM 882 O O . VAL A 1 93 ? 36.117 49.594 60.830 1.00 36.92 93 VAL A O 1
ATOM 887 N N . ARG A 1 94 ? 37.934 49.001 62.028 1.00 38.78 94 ARG A N 1
ATOM 888 C CA . ARG A 1 94 ? 37.701 49.969 63.104 1.00 39.60 94 ARG A CA 1
ATOM 889 C C . ARG A 1 94 ? 37.454 51.370 62.549 1.00 38.88 94 ARG A C 1
ATOM 890 O O . ARG A 1 94 ? 36.639 52.123 63.086 1.00 38.99 94 ARG A O 1
ATOM 904 N N . GLU A 1 95 ? 38.179 51.709 61.485 1.00 38.02 95 GLU A N 1
ATOM 905 C CA . GLU A 1 95 ? 38.075 53.011 60.828 1.00 37.33 95 GLU A CA 1
ATOM 906 C C . GLU A 1 95 ? 36.663 53.261 60.323 1.00 33.31 95 GLU A C 1
ATOM 907 O O . GLU A 1 95 ? 36.199 54.398 60.263 1.00 31.42 95 GLU A O 1
ATOM 914 N N . VAL A 1 96 ? 35.986 52.188 59.936 1.00 29.86 96 VAL A N 1
ATOM 915 C CA . VAL A 1 96 ? 34.621 52.289 59.456 1.00 27.52 96 VAL A CA 1
ATOM 916 C C . VAL A 1 96 ? 33.668 52.222 60.660 1.00 28.32 96 VAL A C 1
ATOM 917 O O . VAL A 1 96 ? 32.757 53.049 60.770 1.00 29.23 96 VAL A O 1
ATOM 922 N N . THR A 1 97 ? 33.931 51.316 61.603 1.00 28.92 97 THR A N 1
ATOM 923 C CA . THR A 1 97 ? 33.066 51.155 62.772 1.00 31.21 97 THR A CA 1
ATOM 924 C C . THR A 1 97 ? 33.041 52.385 63.669 1.00 32.29 97 THR A C 1
ATOM 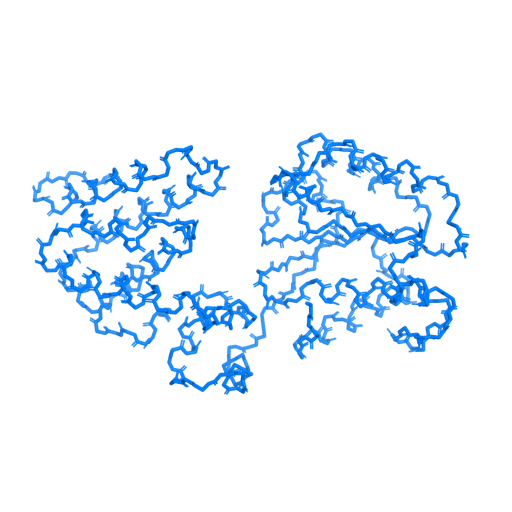925 O O . THR A 1 97 ? 32.011 52.712 64.270 1.00 32.03 97 THR A O 1
ATOM 931 N N . GLU A 1 98 ? 34.174 53.071 63.735 1.00 36.68 98 GLU A N 1
ATOM 932 C CA . GLU A 1 98 ? 34.310 54.274 64.535 1.00 40.74 98 GLU A CA 1
ATOM 933 C C . GLU A 1 98 ? 33.348 55.311 63.955 1.00 39.61 98 GLU A C 1
ATOM 934 O O . GLU A 1 98 ? 32.555 55.896 64.693 1.00 40.06 98 GLU A O 1
ATOM 941 N N . LYS A 1 99 ? 33.375 55.475 62.628 1.00 38.12 99 LYS A N 1
ATOM 942 C CA . LYS A 1 99 ? 32.483 56.411 61.932 1.00 36.44 99 LYS A CA 1
ATOM 943 C C . LYS A 1 99 ? 31.024 55.950 62.086 1.00 33.78 99 LYS A C 1
ATOM 944 O O . LYS A 1 99 ? 30.120 56.777 62.127 1.00 34.76 99 LYS A O 1
ATOM 954 N N . LEU A 1 100 ? 30.786 54.640 62.179 1.00 32.65 100 LEU A N 1
ATOM 955 C CA . LEU A 1 100 ? 29.418 54.126 62.347 1.00 30.16 100 LEU A CA 1
ATOM 956 C C . LEU A 1 100 ? 28.812 54.526 63.681 1.00 32.46 100 LEU A C 1
ATOM 957 O O . LEU A 1 100 ? 27.622 54.268 63.941 1.00 29.45 100 LEU A O 1
ATOM 963 N N . ASN A 1 101 ? 29.631 55.099 64.556 1.00 37.54 101 ASN A N 1
ATOM 964 C CA . ASN A 1 101 ? 29.125 55.543 65.859 1.00 41.97 101 ASN A CA 1
ATOM 965 C C . ASN A 1 101 ? 28.607 57.011 65.907 1.00 46.07 101 ASN A C 1
ATOM 966 O O . ASN A 1 101 ? 28.077 57.472 66.930 1.00 47.24 101 ASN A O 1
ATOM 974 N N . GLU A 1 102 ? 28.747 57.721 64.783 1.00 48.88 102 GLU A N 1
ATOM 975 C CA . GLU A 1 102 ? 28.261 59.096 64.614 1.00 50.78 102 GLU A CA 1
ATOM 976 C C . GLU A 1 102 ? 26.844 59.031 63.972 1.00 48.97 102 GLU A C 1
ATOM 977 O O . GLU A 1 102 ? 26.474 58.015 63.371 1.00 49.70 102 GLU A O 1
ATOM 984 N N . HIS A 1 103 ? 26.047 60.088 64.092 1.00 46.04 103 HIS A N 1
ATOM 985 C CA . HIS A 1 103 ? 24.690 60.068 63.523 1.00 43.43 103 HIS A CA 1
ATOM 986 C C . HIS A 1 103 ? 24.853 60.156 62.004 1.00 41.35 103 HIS A C 1
ATOM 987 O O . HIS A 1 103 ? 25.623 60.979 61.516 1.00 41.78 103 HIS A O 1
ATOM 990 N N . ALA A 1 104 ? 24.122 59.326 61.262 1.00 36.49 104 ALA A N 1
ATOM 991 C CA . ALA A 1 104 ? 24.256 59.289 59.794 1.00 30.41 104 ALA A CA 1
ATOM 992 C C . ALA A 1 104 ? 24.246 60.645 59.091 1.00 27.14 104 ALA A C 1
ATOM 993 O O . ALA A 1 104 ? 23.268 61.376 59.180 1.00 24.70 104 ALA A O 1
ATOM 996 N N . ARG A 1 105 ? 25.283 60.928 58.311 1.00 26.58 105 ARG A N 1
ATOM 997 C CA . ARG A 1 105 ? 25.379 62.216 57.629 1.00 30.11 105 ARG A CA 1
ATOM 998 C C . ARG A 1 105 ? 24.079 62.628 56.925 1.00 27.47 105 ARG A C 1
ATOM 999 O O . ARG A 1 105 ? 23.658 63.783 57.040 1.00 30.16 105 ARG A O 1
ATOM 1013 N N . LEU A 1 106 ? 23.414 61.716 56.228 1.00 23.52 106 LEU A N 1
ATOM 1014 C CA . LEU A 1 106 ? 22.174 62.097 55.555 1.00 19.52 106 LEU A CA 1
ATOM 1015 C C . LEU A 1 106 ? 20.946 61.850 56.423 1.00 21.29 106 LEU A C 1
ATOM 1016 O O . LEU A 1 106 ? 19.815 61.938 55.958 1.00 23.36 106 LEU A O 1
ATOM 1022 N N . GLY A 1 107 ? 21.180 61.546 57.695 1.00 23.08 107 GLY A N 1
ATOM 1023 C CA . GLY A 1 107 ? 20.096 61.309 58.643 1.00 22.68 107 GLY A CA 1
ATOM 1024 C C . GLY A 1 107 ? 19.190 60.090 58.450 1.00 23.41 107 GLY A C 1
ATOM 1025 O O . GLY A 1 107 ? 18.066 60.042 58.970 1.00 26.18 107 GLY A O 1
ATOM 1027 N N . GLY A 1 108 ? 19.664 59.082 57.733 1.00 23.35 108 GLY A N 1
ATOM 1028 C CA . GLY A 1 108 ? 18.832 57.917 57.527 1.00 22.77 108 GLY A CA 1
ATOM 1029 C C . GLY A 1 108 ? 19.549 56.678 57.989 1.00 24.96 108 GLY A C 1
ATOM 1030 O O . GLY A 1 108 ? 20.087 56.621 59.108 1.00 27.63 108 GLY A O 1
ATOM 1032 N N . ALA A 1 109 ? 19.611 55.710 57.080 1.00 24.03 109 ALA A N 1
ATOM 1033 C CA . ALA A 1 109 ? 20.252 54.424 57.317 1.00 22.09 109 ALA A CA 1
ATOM 1034 C C . ALA A 1 109 ? 21.732 54.495 56.994 1.00 20.69 109 ALA A C 1
ATOM 1035 O O . ALA A 1 109 ? 22.203 55.471 56.411 1.00 23.91 109 ALA A O 1
ATOM 1038 N N . LYS A 1 110 ? 22.451 53.468 57.420 1.00 17.58 110 LYS A N 1
ATOM 1039 C CA . LYS A 1 110 ? 23.873 53.308 57.165 1.00 21.70 110 LYS A CA 1
ATOM 1040 C C . LYS A 1 110 ? 23.986 51.853 56.689 1.00 21.91 110 LYS A C 1
ATOM 1041 O O . LYS A 1 110 ? 23.251 50.984 57.172 1.00 23.84 110 LYS A O 1
ATOM 1051 N N . VAL A 1 111 ? 24.843 51.596 55.705 1.00 21.19 111 VAL A N 1
ATOM 1052 C CA . VAL A 1 111 ? 25.014 50.244 55.165 1.00 17.77 111 VAL A CA 1
ATOM 1053 C C . VAL A 1 111 ? 26.484 49.908 55.105 1.00 17.31 111 VAL A C 1
ATOM 1054 O O . VAL A 1 111 ? 27.277 50.742 54.692 1.00 17.00 111 VAL A O 1
ATOM 1059 N N . VAL A 1 112 ? 26.851 48.703 55.548 1.00 19.70 112 VAL A N 1
ATOM 1060 C CA . VAL A 1 112 ? 28.249 48.267 55.529 1.00 18.47 112 VAL A CA 1
ATOM 1061 C C . VAL A 1 112 ? 28.323 46.967 54.716 1.00 20.55 112 VAL A C 1
ATOM 1062 O O . VAL A 1 112 ? 27.557 46.029 54.949 1.00 21.16 112 VAL A O 1
ATOM 1067 N N . TRP A 1 113 ? 29.197 46.930 53.712 1.00 18.79 113 TRP A N 1
ATOM 1068 C CA . TRP A 1 113 ? 29.332 45.739 52.880 1.00 17.96 113 TRP A CA 1
ATOM 1069 C C . TRP A 1 113 ? 30.713 45.150 53.036 1.00 17.13 113 TRP A C 1
ATOM 1070 O O . TRP A 1 113 ? 31.689 45.771 52.647 1.00 13.72 113 TRP A O 1
ATOM 1083 N N . VAL A 1 114 ? 30.788 43.999 53.689 1.00 17.33 114 VAL A N 1
ATOM 1084 C CA . VAL A 1 114 ? 32.041 43.285 53.847 1.00 17.99 114 VAL A CA 1
ATOM 1085 C C . VAL A 1 114 ? 32.072 42.312 52.654 1.00 18.02 114 VAL A C 1
ATOM 1086 O O . VAL A 1 114 ? 31.364 41.287 52.628 1.00 18.44 114 VAL A O 1
ATOM 1091 N N . THR A 1 115 ? 32.869 42.660 51.655 1.00 18.65 115 THR A N 1
ATOM 1092 C CA . THR A 1 115 ? 32.980 41.875 50.427 1.00 21.14 115 THR A CA 1
ATOM 1093 C C . THR A 1 115 ? 33.256 40.369 50.541 1.00 22.70 115 THR A C 1
ATOM 1094 O O . THR A 1 115 ? 32.754 39.577 49.734 1.00 22.32 115 THR A O 1
ATOM 1100 N N . ASP A 1 116 ? 34.054 39.987 51.532 1.00 24.33 116 ASP A N 1
ATOM 1101 C CA . ASP A 1 116 ? 34.392 38.594 51.770 1.00 22.44 116 ASP A CA 1
ATOM 1102 C C . ASP A 1 116 ? 34.851 38.483 53.214 1.00 21.62 116 ASP A C 1
ATOM 1103 O O . ASP A 1 116 ? 36.007 38.726 53.528 1.00 23.44 116 ASP A O 1
ATOM 1109 N N . ALA A 1 117 ? 33.928 38.120 54.093 1.00 21.49 117 ALA A N 1
ATOM 1110 C CA . ALA A 1 117 ? 34.198 37.984 55.509 1.00 20.11 117 ALA A CA 1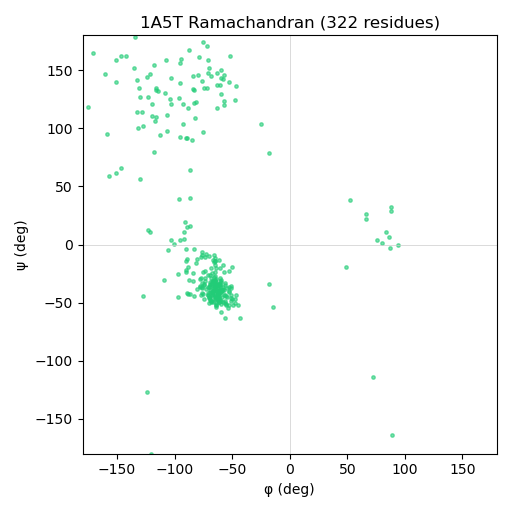
ATOM 1111 C C . ALA A 1 117 ? 35.317 36.985 55.799 1.00 21.08 117 ALA A C 1
ATOM 1112 O O . ALA A 1 117 ? 35.874 36.970 56.899 1.00 22.61 117 ALA A O 1
ATOM 1115 N N . ALA A 1 118 ? 35.632 36.136 54.837 1.00 21.22 118 ALA A N 1
ATOM 1116 C CA . ALA A 1 118 ? 36.677 35.151 55.045 1.00 26.13 118 ALA A CA 1
ATOM 1117 C C . ALA A 1 118 ? 38.038 35.827 55.091 1.00 28.93 118 ALA A C 1
ATOM 1118 O O . ALA A 1 118 ? 38.902 35.440 55.873 1.00 34.12 118 ALA A O 1
ATOM 1121 N N . LEU A 1 119 ? 38.216 36.859 54.268 1.00 29.37 119 LEU A N 1
ATOM 1122 C CA . LEU A 1 119 ? 39.491 37.576 54.201 1.00 25.40 119 LEU A CA 1
ATOM 1123 C C . LEU A 1 119 ? 39.783 38.405 55.432 1.00 24.85 119 LEU A C 1
ATOM 1124 O O . LEU A 1 119 ? 40.873 38.936 55.572 1.00 28.81 119 LEU A O 1
ATOM 1130 N N . LEU A 1 120 ? 38.807 38.556 56.307 1.00 27.35 120 LEU A N 1
ATOM 1131 C CA . LEU A 1 120 ? 39.007 39.330 57.513 1.00 27.93 120 LEU A CA 1
ATOM 1132 C C . LEU A 1 120 ? 40.122 38.711 58.332 1.00 28.68 120 LEU A C 1
ATOM 1133 O O . LEU A 1 120 ? 40.285 37.493 58.335 1.00 29.50 120 LEU A O 1
ATOM 1139 N N . THR A 1 121 ? 40.927 39.551 58.968 1.00 32.34 121 THR A N 1
ATOM 1140 C CA . THR A 1 121 ? 42.007 39.075 59.822 1.00 35.83 121 THR A CA 1
ATOM 1141 C C . THR A 1 121 ? 41.325 38.671 61.122 1.00 35.71 121 THR A C 1
ATOM 1142 O O . THR A 1 121 ? 40.203 39.088 61.383 1.00 33.73 121 THR A O 1
ATOM 1148 N N . ASP A 1 122 ? 42.002 37.866 61.926 1.00 39.86 122 ASP A N 1
ATOM 1149 C CA . ASP A 1 122 ? 41.442 37.419 63.192 1.00 43.32 122 ASP A CA 1
ATOM 1150 C C . ASP A 1 122 ? 41.130 38.580 64.146 1.00 41.11 122 ASP A C 1
ATOM 1151 O O . ASP A 1 122 ? 40.225 38.500 64.971 1.00 40.63 122 ASP A O 1
ATOM 1157 N N . ALA A 1 123 ? 41.874 39.674 64.046 1.00 39.92 123 ALA A N 1
ATOM 1158 C CA . ALA A 1 123 ? 41.596 40.805 64.928 1.00 40.09 123 ALA A CA 1
ATOM 1159 C C . ALA A 1 123 ? 40.469 41.666 64.346 1.00 40.03 123 ALA A C 1
ATOM 1160 O O . ALA A 1 123 ? 39.667 42.234 65.097 1.00 38.15 123 ALA A O 1
ATOM 1163 N N . ALA A 1 124 ? 40.392 41.703 63.004 1.00 40.21 124 ALA A N 1
ATOM 1164 C CA . ALA A 1 124 ? 39.377 42.478 62.255 1.00 37.06 124 ALA A CA 1
ATOM 1165 C C . ALA A 1 124 ? 38.012 41.854 62.446 1.00 34.99 124 ALA A C 1
ATOM 1166 O O . ALA A 1 124 ? 37.046 42.548 62.747 1.00 35.00 124 ALA A O 1
ATOM 1169 N N . ALA A 1 125 ? 37.939 40.536 62.274 1.00 32.42 125 ALA A N 1
ATOM 1170 C CA . ALA A 1 125 ? 36.695 39.807 62.463 1.00 30.34 125 ALA A CA 1
ATOM 1171 C C . ALA A 1 125 ? 36.272 39.981 63.935 1.00 33.30 125 ALA A C 1
ATOM 1172 O O . ALA A 1 125 ? 35.106 40.290 64.232 1.00 36.84 125 ALA A O 1
ATOM 1175 N N . ASN A 1 126 ? 37.235 39.868 64.847 1.00 34.13 126 ASN A N 1
ATOM 1176 C CA . ASN A 1 126 ? 36.969 40.038 66.281 1.00 35.70 126 ASN A CA 1
ATOM 1177 C C . ASN A 1 126 ? 36.442 41.451 66.593 1.00 34.20 126 ASN A C 1
ATOM 1178 O O . ASN A 1 126 ? 35.577 41.616 67.447 1.00 36.67 126 ASN A O 1
ATOM 1186 N N . ALA A 1 127 ? 36.914 42.454 65.857 1.00 32.27 127 ALA A N 1
ATOM 1187 C CA . ALA A 1 127 ? 36.473 43.830 66.059 1.00 30.89 127 ALA A CA 1
ATOM 1188 C C . ALA A 1 127 ? 35.082 44.050 65.469 1.00 33.26 127 ALA A C 1
ATOM 1189 O O . ALA A 1 127 ? 34.265 44.799 66.031 1.00 36.58 127 ALA A O 1
ATOM 1192 N N . LEU A 1 128 ? 34.816 43.398 64.337 1.00 32.88 128 LEU A N 1
ATOM 1193 C CA . LEU A 1 128 ? 33.521 43.500 63.654 1.00 32.66 128 LEU A CA 1
ATOM 1194 C C . LEU A 1 128 ? 32.483 42.902 64.574 1.00 30.81 128 LEU A C 1
ATOM 1195 O O . LEU A 1 128 ? 31.436 43.499 64.814 1.00 32.24 128 LEU A O 1
ATOM 1201 N N . LEU A 1 129 ? 32.802 41.732 65.113 1.00 31.74 129 LEU A N 1
ATOM 1202 C CA . LEU A 1 129 ? 31.936 41.037 66.046 1.00 34.46 129 LEU A CA 1
ATOM 1203 C C . LEU A 1 129 ? 31.420 41.991 67.134 1.00 36.57 129 LEU A C 1
ATOM 1204 O O . LEU A 1 129 ? 30.210 42.079 67.358 1.00 36.50 129 LEU A O 1
ATOM 1210 N N . LYS A 1 130 ? 32.334 42.740 67.760 1.00 40.75 130 LYS A N 1
ATOM 1211 C CA . LYS A 1 130 ? 31.991 43.689 68.839 1.00 42.85 130 LYS A CA 1
ATOM 1212 C C . LYS A 1 130 ? 30.964 44.692 68.387 1.00 38.29 130 LYS A C 1
ATOM 1213 O O . LYS A 1 130 ? 30.163 45.168 69.193 1.00 37.55 130 LYS A O 1
ATOM 1223 N N . THR A 1 131 ? 31.048 45.078 67.119 1.00 32.20 131 THR A N 1
ATOM 1224 C CA . THR A 1 131 ? 30.102 46.023 66.574 1.00 31.16 131 THR A CA 1
ATOM 1225 C C . THR A 1 131 ? 28.797 45.277 66.348 1.00 31.00 131 THR A C 1
ATOM 1226 O O . THR A 1 131 ? 27.734 45.786 66.687 1.00 31.63 131 THR A O 1
ATOM 1232 N N . LEU A 1 132 ? 28.878 44.051 65.818 1.00 31.38 132 LEU A N 1
ATOM 1233 C CA . LEU A 1 132 ? 27.677 43.251 65.557 1.00 32.27 132 LEU A CA 1
ATOM 1234 C C . LEU A 1 132 ? 26.901 42.927 66.833 1.00 35.43 132 LEU A C 1
ATOM 1235 O O . LEU A 1 132 ? 25.673 42.901 66.814 1.00 35.67 132 LEU A O 1
ATOM 1241 N N . GLU A 1 133 ? 27.599 42.712 67.946 1.00 39.10 133 GLU A N 1
ATOM 1242 C CA . GLU A 1 133 ? 26.913 42.406 69.200 1.00 42.67 133 GLU A CA 1
ATOM 1243 C C . GLU A 1 133 ? 26.224 43.612 69.839 1.00 45.34 133 GLU A C 1
ATOM 1244 O O . GLU A 1 133 ? 25.418 43.451 70.758 1.00 48.16 133 GLU A O 1
ATOM 1251 N N . GLU A 1 134 ? 26.503 44.805 69.319 1.00 48.50 134 GLU A N 1
ATOM 1252 C CA . GLU A 1 134 ? 25.928 46.062 69.823 1.00 49.34 134 GLU A CA 1
ATOM 1253 C C . GLU A 1 134 ? 25.789 46.921 68.565 1.00 46.83 134 GLU A C 1
ATOM 1254 O O . GLU A 1 134 ? 26.456 47.950 68.418 1.00 47.73 134 GLU A O 1
ATOM 1261 N N . PRO A 1 135 ? 24.918 46.498 67.637 1.00 44.31 135 PRO A N 1
ATOM 1262 C CA . PRO A 1 135 ? 24.690 47.204 66.369 1.00 45.11 135 PRO A CA 1
ATOM 1263 C C . PRO A 1 135 ? 24.265 48.671 66.506 1.00 45.70 135 PRO A C 1
ATOM 1264 O O . PRO A 1 135 ? 23.286 48.984 67.187 1.00 48.91 135 PRO A O 1
ATOM 1268 N N . PRO A 1 136 ? 25.019 49.600 65.883 1.00 44.60 136 PRO A N 1
ATOM 1269 C CA . PRO A 1 136 ? 24.651 51.021 65.973 1.00 42.99 136 PRO A CA 1
ATOM 1270 C C . PRO A 1 136 ? 23.294 51.197 65.314 1.00 41.05 136 PRO A C 1
ATOM 1271 O O . PRO A 1 136 ? 22.974 50.487 64.366 1.00 41.02 136 PRO A O 1
ATOM 1275 N N . ALA A 1 137 ? 22.490 52.130 65.804 1.00 42.94 137 ALA A N 1
ATOM 1276 C CA . ALA A 1 137 ? 21.161 52.357 65.232 1.00 42.89 137 ALA A CA 1
ATOM 1277 C C . ALA A 1 137 ? 21.146 52.575 63.706 1.00 42.43 137 ALA A C 1
ATOM 1278 O O . ALA A 1 137 ? 22.046 53.219 63.147 1.00 43.47 137 ALA A O 1
ATOM 1281 N N . GLU A 1 138 ? 20.135 51.988 63.059 1.00 40.82 138 GLU A N 1
ATOM 1282 C CA . GLU A 1 138 ? 19.885 52.073 61.611 1.00 38.88 138 GLU A CA 1
ATOM 1283 C C . GLU A 1 138 ? 21.092 51.712 60.766 1.00 33.22 138 GLU A C 1
ATOM 1284 O O . GLU A 1 138 ? 21.377 52.391 59.795 1.00 32.42 138 GLU A O 1
ATOM 1291 N N . THR A 1 139 ? 21.858 50.716 61.178 1.00 25.51 139 THR A N 1
ATOM 1292 C CA . THR A 1 139 ? 22.993 50.328 60.368 1.00 23.01 139 THR A CA 1
ATOM 1293 C C . THR A 1 139 ? 22.740 48.889 59.887 1.00 22.11 139 THR A C 1
ATOM 1294 O O . THR A 1 139 ? 22.381 48.010 60.682 1.00 21.43 139 THR A O 1
ATOM 1300 N N . TRP A 1 140 ? 22.945 48.643 58.598 1.00 19.55 140 TRP A N 1
ATOM 1301 C CA . TRP A 1 140 ? 22.682 47.340 58.019 1.00 17.49 140 TRP A CA 1
ATOM 1302 C C . TRP A 1 140 ? 23.953 46.806 57.449 1.00 19.03 140 TRP A C 1
ATOM 1303 O O . TRP A 1 140 ? 24.588 47.472 56.637 1.00 19.51 140 TRP A O 1
ATOM 1316 N N . PHE A 1 141 ? 24.365 45.640 57.951 1.00 19.99 141 PHE A N 1
ATOM 1317 C CA . PHE A 1 141 ? 25.584 44.996 57.491 1.00 19.20 141 PHE A CA 1
ATOM 1318 C C . PHE A 1 141 ? 25.274 43.855 56.556 1.00 19.65 141 PHE A C 1
ATOM 1319 O O . PHE A 1 141 ? 24.311 43.100 56.732 1.00 19.68 141 PHE A O 1
ATOM 1328 N N . PHE A 1 142 ? 26.137 43.730 55.562 1.00 20.45 142 PHE A N 1
ATOM 1329 C CA . PHE A 1 142 ? 26.042 42.700 54.559 1.00 20.99 142 PHE A CA 1
ATOM 1330 C C . PHE A 1 142 ? 27.431 42.111 54.429 1.00 21.73 142 PHE A C 1
ATOM 1331 O O . PHE A 1 142 ? 28.389 42.834 54.154 1.00 21.12 142 PHE A O 1
ATOM 1340 N N . LEU A 1 143 ? 27.550 40.842 54.812 1.00 22.33 143 LEU A N 1
ATOM 1341 C CA . LEU A 1 143 ? 28.807 40.095 54.726 1.00 23.07 143 LEU A CA 1
ATOM 1342 C C . LEU A 1 143 ? 28.544 38.978 53.727 1.00 21.33 143 LEU A C 1
ATOM 1343 O O . LEU A 1 143 ? 27.479 38.367 53.751 1.00 23.58 143 LEU A O 1
ATOM 1349 N N . ALA A 1 144 ? 29.465 38.766 52.805 1.00 19.67 144 ALA A N 1
ATOM 1350 C CA . ALA A 1 144 ? 29.306 37.700 51.823 1.00 21.88 144 ALA A CA 1
ATOM 1351 C C . ALA A 1 144 ? 30.494 36.723 51.916 1.00 23.42 144 ALA A C 1
ATOM 1352 O O . ALA A 1 144 ? 31.603 37.134 52.277 1.00 21.09 144 ALA A O 1
ATOM 1355 N N . THR A 1 145 ? 30.262 35.433 51.666 1.00 23.71 145 THR A N 1
ATOM 1356 C CA . THR A 1 145 ? 31.349 34.445 51.700 1.00 26.81 145 THR A CA 1
ATOM 1357 C C . THR A 1 145 ? 31.046 33.313 50.763 1.00 26.50 145 THR A C 1
ATOM 1358 O O . THR A 1 145 ? 29.895 33.097 50.406 1.00 25.30 145 THR A O 1
ATOM 1364 N N . ARG A 1 146 ? 32.087 32.586 50.366 1.00 29.08 146 ARG A N 1
ATOM 1365 C CA . ARG A 1 146 ? 31.896 31.426 49.516 1.00 30.84 146 ARG A CA 1
ATOM 1366 C C . ARG A 1 146 ? 31.688 30.217 50.442 1.00 31.02 146 ARG A C 1
ATOM 1367 O O . ARG A 1 146 ? 30.824 29.376 50.198 1.00 33.45 146 ARG A O 1
ATOM 1381 N N . GLU A 1 147 ? 32.484 30.156 51.508 1.00 30.28 147 GLU A N 1
ATOM 1382 C CA . GLU A 1 147 ? 32.438 29.066 52.499 1.00 31.50 147 GLU A CA 1
ATOM 1383 C C . GLU A 1 147 ? 32.404 29.650 53.920 1.00 28.11 147 GLU A C 1
ATOM 1384 O O . GLU A 1 147 ? 33.454 29.997 54.467 1.00 26.32 147 GLU A O 1
ATOM 1391 N N . PRO A 1 148 ? 31.216 29.712 54.557 1.00 26.01 148 PRO A N 1
ATOM 1392 C CA . PRO A 1 148 ? 31.095 30.254 55.915 1.00 25.31 148 PRO A CA 1
ATOM 1393 C C . PRO A 1 148 ? 31.873 29.501 56.984 1.00 26.31 148 PRO A C 1
ATOM 1394 O O . PRO A 1 148 ? 32.065 30.006 58.098 1.00 28.55 148 PRO A O 1
ATOM 1398 N N . GLU A 1 149 ? 32.343 28.314 56.638 1.00 25.97 149 GLU A N 1
ATOM 1399 C CA . GLU A 1 149 ? 33.142 27.490 57.539 1.00 26.77 149 GLU A CA 1
ATOM 1400 C C . GLU A 1 149 ? 34.518 28.145 57.754 1.00 25.00 149 GLU A C 1
ATOM 1401 O O . GLU A 1 149 ? 35.162 27.936 58.772 1.00 22.64 149 GLU A O 1
ATOM 1408 N N . ARG A 1 150 ? 34.959 28.939 56.788 1.00 26.24 150 ARG A N 1
ATOM 1409 C CA . ARG A 1 150 ? 36.259 29.586 56.882 1.00 27.78 150 ARG A CA 1
ATOM 1410 C C . ARG A 1 150 ? 36.220 30.920 57.636 1.00 29.22 150 ARG A C 1
ATOM 1411 O O . ARG A 1 150 ? 37.166 31.713 57.540 1.00 32.97 150 ARG A O 1
ATOM 1425 N N . LEU A 1 151 ? 35.145 31.174 58.382 1.00 27.83 151 LEU A N 1
ATOM 1426 C CA . LEU A 1 151 ? 34.995 32.430 59.110 1.00 24.70 151 LEU A CA 1
ATOM 1427 C C . LEU A 1 151 ? 35.172 32.269 60.610 1.00 25.22 151 LEU A C 1
ATOM 1428 O O . LEU A 1 151 ? 34.979 31.184 61.170 1.00 28.08 151 LEU A O 1
ATOM 1434 N N . LEU A 1 152 ? 35.475 33.375 61.270 1.00 22.70 152 LEU A N 1
ATOM 1435 C CA . LEU A 1 152 ? 35.605 33.383 62.706 1.00 20.98 152 LEU A CA 1
ATOM 1436 C C . LEU A 1 152 ? 34.243 32.852 63.181 1.00 22.25 152 LEU A C 1
ATOM 1437 O O . LEU A 1 152 ? 33.189 33.432 62.868 1.00 21.87 152 LEU A O 1
ATOM 1443 N N . ALA A 1 153 ? 34.274 31.733 63.900 1.00 21.23 153 ALA A N 1
ATOM 1444 C CA . ALA A 1 153 ? 33.080 31.053 64.390 1.00 20.11 153 ALA A CA 1
ATOM 1445 C C . ALA A 1 153 ? 32.101 31.947 65.125 1.00 21.81 153 ALA A C 1
ATOM 1446 O O . ALA A 1 153 ? 30.887 31.849 64.928 1.00 23.77 153 ALA A O 1
ATOM 1449 N N . THR A 1 154 ? 32.624 32.804 65.989 1.00 21.20 154 THR A N 1
ATOM 1450 C CA . THR A 1 154 ? 31.784 33.715 66.747 1.00 24.30 154 THR A CA 1
ATOM 1451 C C . THR A 1 154 ? 31.056 34.743 65.848 1.00 24.75 154 THR A C 1
ATOM 1452 O O . THR A 1 154 ? 29.980 35.238 66.204 1.00 24.37 154 THR A O 1
ATOM 1458 N N . LEU A 1 155 ? 31.651 35.052 64.695 1.00 24.94 155 LEU A N 1
ATOM 1459 C CA . LEU A 1 155 ? 31.067 35.987 63.727 1.00 22.95 155 LEU A CA 1
ATOM 1460 C C . LEU A 1 155 ? 29.825 35.357 63.117 1.00 21.49 155 LEU A C 1
ATOM 1461 O O . LEU A 1 155 ? 28.790 35.996 63.030 1.00 22.42 155 LEU A O 1
ATOM 1467 N N . ARG A 1 156 ? 29.951 34.115 62.656 1.00 19.59 156 ARG A N 1
ATOM 1468 C CA . ARG A 1 156 ? 28.848 33.400 62.025 1.00 18.64 156 ARG A CA 1
ATOM 1469 C C . ARG A 1 156 ? 27.557 33.334 62.815 1.00 17.19 156 ARG A C 1
ATOM 1470 O O . ARG A 1 156 ? 26.485 33.393 62.221 1.00 16.89 156 ARG A O 1
ATOM 1484 N N . SER A 1 157 ? 27.650 33.121 64.127 1.00 16.92 157 SER A N 1
ATOM 1485 C CA . SER A 1 157 ? 26.455 33.021 64.980 1.00 16.48 157 SER A CA 1
ATOM 1486 C C . SER A 1 157 ? 25.682 34.315 65.281 1.00 14.67 157 SER A C 1
ATOM 1487 O O . SER A 1 157 ? 24.606 34.251 65.873 1.00 18.14 157 SER A O 1
ATOM 1492 N N . ARG A 1 158 ? 26.240 35.464 64.890 1.00 15.81 158 ARG A N 1
ATOM 1493 C CA . ARG A 1 158 ? 25.610 36.785 65.066 1.00 18.33 158 ARG A CA 1
ATOM 1494 C C . ARG A 1 158 ? 24.949 37.279 63.775 1.00 17.96 158 ARG A C 1
ATOM 1495 O O . ARG A 1 158 ? 24.326 38.346 63.754 1.00 22.69 158 ARG A O 1
ATOM 1509 N N . CYS A 1 159 ? 25.024 36.472 62.717 1.00 17.90 159 CYS A N 1
ATOM 1510 C CA . CYS A 1 159 ? 24.450 36.833 61.433 1.00 14.82 159 CYS A CA 1
ATOM 1511 C C . CYS A 1 159 ? 23.354 35.880 61.003 1.00 15.74 159 CYS A C 1
ATOM 1512 O O . CYS A 1 159 ? 23.332 34.713 61.400 1.00 17.12 159 CYS A O 1
ATOM 1516 N N . ARG A 1 160 ? 22.452 36.381 60.172 1.00 15.33 160 ARG A N 1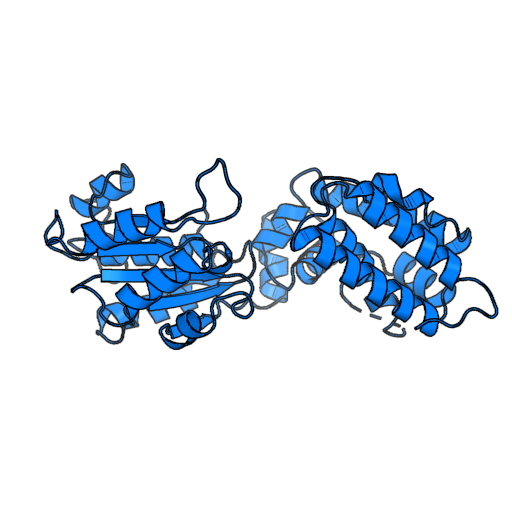
ATOM 1517 C CA . ARG A 1 160 ? 21.379 35.579 59.618 1.00 16.66 160 ARG A CA 1
ATOM 1518 C C . ARG A 1 160 ? 21.974 35.100 58.305 1.00 16.85 160 ARG A C 1
ATOM 1519 O O . ARG A 1 160 ? 22.433 35.913 57.495 1.00 16.71 160 ARG A O 1
ATOM 1533 N N . LEU A 1 161 ? 22.059 33.792 58.135 1.00 18.90 161 LEU A N 1
ATOM 1534 C CA . LEU A 1 161 ? 22.632 33.252 56.914 1.00 17.75 161 LEU A CA 1
ATOM 1535 C C . LEU A 1 161 ? 21.591 33.199 55.846 1.00 16.15 161 LEU A C 1
ATOM 1536 O O . LEU A 1 161 ? 20.452 32.825 56.110 1.00 19.09 161 LEU A O 1
ATOM 1542 N N . HIS A 1 162 ? 21.948 33.660 54.662 1.00 14.13 162 HIS A N 1
ATOM 1543 C CA . HIS A 1 162 ? 21.045 33.527 53.548 1.00 12.87 162 HIS A CA 1
ATOM 1544 C C . HIS A 1 162 ? 21.890 32.899 52.477 1.00 12.14 162 HIS A C 1
ATOM 1545 O O . HIS A 1 162 ? 22.852 33.504 52.010 1.00 12.03 162 HIS A O 1
ATOM 1555 N N . TYR A 1 163 ? 21.548 31.661 52.119 1.00 13.93 163 TYR A N 1
ATOM 1556 C CA . TYR A 1 163 ? 22.264 30.943 51.085 1.00 14.41 163 TYR A CA 1
ATOM 1557 C C . TYR A 1 163 ? 21.651 31.242 49.722 1.00 12.72 163 TYR A C 1
ATOM 1558 O O . TYR A 1 163 ? 20.466 31.016 49.499 1.00 14.85 163 TYR A O 1
ATOM 1569 N N . LEU A 1 164 ? 22.450 31.851 48.850 1.00 11.90 164 LEU A N 1
ATOM 1570 C CA . LEU A 1 164 ? 22.043 32.222 47.493 1.00 12.77 164 LEU A CA 1
ATOM 1571 C C . LEU A 1 164 ? 22.273 30.983 46.641 1.00 13.87 164 LEU A C 1
ATOM 1572 O O . LEU A 1 164 ? 23.360 30.756 46.106 1.00 16.52 164 LEU A O 1
ATOM 1578 N N . ALA A 1 165 ? 21.244 30.154 46.561 1.00 14.53 165 ALA A N 1
ATOM 1579 C CA . ALA A 1 165 ? 21.343 28.887 45.865 1.00 15.31 165 ALA A CA 1
ATOM 1580 C C . ALA A 1 165 ? 21.311 29.006 44.368 1.00 15.43 165 ALA A C 1
ATOM 1581 O O . ALA A 1 165 ? 20.590 29.832 43.813 1.00 20.24 165 ALA A O 1
ATOM 1584 N N . PRO A 1 166 ? 22.128 28.194 43.690 1.00 15.13 166 PRO A N 1
ATOM 1585 C CA . PRO A 1 166 ? 22.150 28.232 42.230 1.00 13.71 166 PRO A CA 1
ATOM 1586 C C . PRO A 1 166 ? 20.767 27.903 41.662 1.00 15.47 166 PRO A C 1
ATOM 1587 O O . PRO A 1 166 ? 19.957 27.211 42.300 1.00 16.29 166 PRO A O 1
ATOM 1591 N N . PRO A 1 167 ? 20.435 28.462 40.490 1.00 17.07 167 PRO A N 1
ATOM 1592 C CA . PRO A 1 167 ? 19.115 28.151 39.930 1.00 14.49 167 PRO A CA 1
ATOM 1593 C C . PRO A 1 167 ? 19.139 26.734 39.350 1.00 16.25 167 PRO A C 1
ATOM 1594 O O . PRO A 1 167 ? 20.174 26.063 39.375 1.00 16.92 167 PRO A O 1
ATOM 1598 N N . PRO A 1 168 ? 17.989 26.221 38.898 1.00 16.05 168 PRO A N 1
ATOM 1599 C CA . PRO A 1 168 ? 18.037 24.865 38.347 1.00 16.17 168 PRO A CA 1
ATOM 1600 C C . PRO A 1 168 ? 19.010 24.733 37.183 1.00 16.48 168 PRO A C 1
ATOM 1601 O O . PRO A 1 168 ? 19.089 25.606 36.331 1.00 15.95 168 PRO A O 1
ATOM 1605 N N . GLU A 1 169 ? 19.699 23.599 37.122 1.00 16.91 169 GLU A N 1
ATOM 1606 C CA . GLU A 1 169 ? 20.690 23.347 36.082 1.00 18.93 169 GLU A CA 1
ATOM 1607 C C . GLU A 1 169 ? 20.148 23.632 34.683 1.00 19.48 169 GLU A C 1
ATOM 1608 O O . GLU A 1 169 ? 20.768 24.343 33.908 1.00 22.47 169 GLU A O 1
ATOM 1615 N N . GLN A 1 170 ? 18.951 23.144 34.381 1.00 19.54 170 GLN A N 1
ATOM 1616 C CA . GLN A 1 170 ? 18.383 23.312 33.050 1.00 19.67 170 GLN A CA 1
ATOM 1617 C C . GLN A 1 170 ? 18.208 24.782 32.704 1.00 19.46 170 GLN A C 1
ATOM 1618 O O . GLN A 1 170 ? 18.407 25.182 31.565 1.00 23.06 170 GLN A O 1
ATOM 1627 N N . TYR A 1 171 ? 17.870 25.579 33.703 1.00 18.06 171 TYR A N 1
ATOM 1628 C CA . TYR A 1 171 ? 17.656 27.008 33.537 1.00 17.61 171 TYR A CA 1
ATOM 1629 C C . TYR A 1 171 ? 19.022 27.672 33.286 1.00 15.50 171 TYR A C 1
ATOM 1630 O O . TYR A 1 171 ? 19.176 28.501 32.391 1.00 13.49 171 TYR A O 1
ATOM 1641 N N . ALA A 1 172 ? 20.021 27.230 34.038 1.00 16.49 172 ALA A N 1
ATOM 1642 C CA . ALA A 1 172 ? 21.368 27.762 33.932 1.00 13.71 172 ALA A CA 1
ATOM 1643 C C . ALA A 1 172 ? 21.992 27.453 32.588 1.00 14.16 172 ALA A C 1
ATOM 1644 O O . ALA A 1 172 ? 22.660 28.313 32.017 1.00 19.11 172 ALA A O 1
ATOM 1647 N N . VAL A 1 173 ? 21.767 26.254 32.054 1.00 14.47 173 VAL A N 1
ATOM 1648 C CA . VAL A 1 173 ? 22.316 25.869 30.739 1.00 13.26 173 VAL A CA 1
ATOM 1649 C C . VAL A 1 173 ? 21.771 26.778 29.632 1.00 13.70 173 VAL A C 1
ATOM 1650 O O . VAL A 1 173 ? 22.497 27.245 28.747 1.00 15.97 173 VAL A O 1
ATOM 1655 N N . THR A 1 174 ? 20.464 26.989 29.688 1.00 16.11 174 THR A N 1
ATOM 1656 C CA . THR A 1 174 ? 19.761 27.823 28.726 1.00 16.45 174 THR A CA 1
ATOM 1657 C C . THR A 1 174 ? 20.249 29.271 28.814 1.00 20.43 174 THR A C 1
ATOM 1658 O O . THR A 1 174 ? 20.526 29.893 27.772 1.00 22.11 174 THR A O 1
ATOM 1664 N N . TRP A 1 175 ? 20.380 29.796 30.036 1.00 16.32 175 TRP A N 1
ATOM 1665 C CA . TRP A 1 175 ? 20.848 31.159 30.218 1.00 15.91 175 TRP A CA 1
ATOM 1666 C C . TRP A 1 175 ? 22.186 31.275 29.518 1.00 15.29 175 TRP A C 1
ATOM 1667 O O . TRP A 1 175 ? 22.392 32.203 28.750 1.00 15.85 175 TRP A O 1
ATOM 1680 N N . LEU A 1 176 ? 23.070 30.301 29.787 1.00 13.90 176 LEU A N 1
ATOM 1681 C CA . LEU A 1 176 ? 24.415 30.242 29.245 1.00 13.07 176 LEU A CA 1
ATOM 1682 C C . LEU A 1 176 ? 24.397 30.124 27.752 1.00 15.33 176 LEU A C 1
ATOM 1683 O O . LEU A 1 176 ? 25.183 30.776 27.074 1.00 17.86 176 LEU A O 1
ATOM 1689 N N . SER A 1 177 ? 23.506 29.303 27.227 1.00 13.79 177 SER A N 1
ATOM 1690 C CA . SER A 1 177 ? 23.449 29.140 25.783 1.00 16.55 177 SER A CA 1
ATOM 1691 C C . SER A 1 177 ? 23.222 30.488 25.075 1.00 19.06 177 SER A C 1
ATOM 1692 O O . SER A 1 177 ? 23.547 30.646 23.888 1.00 22.41 177 SER A O 1
ATOM 1697 N N . ARG A 1 178 ? 22.643 31.443 25.814 1.00 23.36 178 ARG A N 1
ATOM 1698 C CA . ARG A 1 178 ? 22.328 32.782 25.305 1.00 21.63 178 ARG A CA 1
ATOM 1699 C C . ARG A 1 178 ? 23.513 33.720 25.375 1.00 20.71 178 ARG A C 1
ATOM 1700 O O . ARG A 1 178 ? 23.592 34.682 24.597 1.00 20.13 178 ARG A O 1
ATOM 1714 N N . GLU A 1 179 ? 24.433 33.423 26.294 1.00 17.69 179 GLU A N 1
ATOM 1715 C CA . GLU A 1 179 ? 25.634 34.209 26.509 1.00 15.18 179 GLU A CA 1
ATOM 1716 C C . GLU A 1 179 ? 26.766 33.758 25.610 1.00 17.69 179 GLU A C 1
ATOM 1717 O O . GLU A 1 179 ? 27.628 34.558 25.257 1.00 19.88 179 GLU A O 1
ATOM 1724 N N . VAL A 1 180 ? 26.811 32.477 25.267 1.00 19.75 180 VAL A N 1
ATOM 1725 C CA . VAL A 1 180 ? 27.861 31.970 24.374 1.00 20.45 180 VAL A CA 1
ATOM 1726 C C . VAL A 1 180 ? 27.293 30.928 23.440 1.00 20.82 180 VAL A C 1
ATOM 1727 O O . VAL A 1 180 ? 26.245 30.343 23.708 1.00 23.20 180 VAL A O 1
ATOM 1732 N N . THR A 1 181 ? 28.031 30.665 22.372 1.00 21.45 181 THR A N 1
ATOM 1733 C CA . THR A 1 181 ? 27.659 29.675 21.378 1.00 22.22 181 THR A CA 1
ATOM 1734 C C . THR A 1 181 ? 28.570 28.460 21.568 1.00 20.62 181 THR A C 1
ATOM 1735 O O . THR A 1 181 ? 29.730 28.501 21.166 1.00 24.07 181 THR A O 1
ATOM 1741 N N . MET A 1 182 ? 28.088 27.434 22.266 1.00 19.44 182 MET A N 1
ATOM 1742 C CA . MET A 1 182 ? 28.869 26.208 22.479 1.00 19.05 182 MET A CA 1
ATOM 1743 C C . MET A 1 182 ? 27.958 24.992 22.530 1.00 16.67 182 MET A C 1
ATOM 1744 O O . MET A 1 182 ? 26.745 25.122 22.689 1.00 17.79 182 MET A O 1
ATOM 1750 N N . SER A 1 183 ? 28.552 23.814 22.354 1.00 14.55 183 SER A N 1
ATOM 1751 C CA . SER A 1 183 ? 27.840 22.553 22.428 1.00 12.57 183 SER A CA 1
ATOM 1752 C C . SER A 1 183 ? 27.353 22.529 23.871 1.00 11.27 183 SER A C 1
ATOM 1753 O O . SER A 1 183 ? 28.098 22.863 24.790 1.00 12.14 183 SER A O 1
ATOM 1758 N N . GLN A 1 184 ? 26.109 22.118 24.078 1.00 10.35 184 GLN A N 1
ATOM 1759 C CA . GLN A 1 184 ? 25.527 22.119 25.400 1.00 12.86 184 GLN A CA 1
ATOM 1760 C C . GLN A 1 184 ? 26.093 21.206 26.475 1.00 13.51 184 GLN A C 1
ATOM 1761 O O . GLN A 1 184 ? 25.771 21.395 27.661 1.00 18.64 184 GLN A O 1
ATOM 1770 N N . ASP A 1 185 ? 26.922 20.234 26.088 1.00 14.36 185 ASP A N 1
ATOM 1771 C CA . ASP A 1 185 ? 27.563 19.339 27.052 1.00 13.66 185 ASP A CA 1
ATOM 1772 C C . ASP A 1 185 ? 28.725 20.130 27.666 1.00 13.03 185 ASP A C 1
ATOM 1773 O O . ASP A 1 185 ? 28.957 20.081 28.882 1.00 12.95 185 ASP A O 1
ATOM 1779 N N . ALA A 1 186 ? 29.371 20.954 26.844 1.00 13.44 186 ALA A N 1
ATOM 1780 C CA . ALA A 1 186 ? 30.466 21.808 27.299 1.00 14.47 186 ALA A CA 1
ATOM 1781 C C . ALA A 1 186 ? 29.923 22.836 28.315 1.00 13.97 186 ALA A C 1
ATOM 1782 O O . ALA A 1 186 ? 30.532 23.063 29.351 1.00 13.37 186 ALA A O 1
ATOM 1785 N N . LEU A 1 187 ? 28.727 23.375 28.053 1.00 13.83 187 LEU A N 1
ATOM 1786 C CA . LEU A 1 187 ? 28.062 24.336 28.945 1.00 11.96 187 LEU A CA 1
ATOM 1787 C C . LEU A 1 187 ? 27.742 23.658 30.250 1.00 12.37 187 LEU A C 1
ATOM 1788 O O . LEU A 1 187 ? 28.055 24.165 31.323 1.00 11.63 187 LEU A O 1
ATOM 1794 N N . LEU A 1 188 ? 27.042 22.536 30.163 1.00 12.57 188 LEU A N 1
ATOM 1795 C CA . LEU A 1 188 ? 26.696 21.768 31.347 1.00 13.61 188 LEU A CA 1
ATOM 1796 C C . LEU A 1 188 ? 27.979 21.362 32.115 1.00 14.85 188 LEU A C 1
ATOM 1797 O O . LEU A 1 188 ? 28.028 21.420 33.347 1.00 14.88 188 LEU A O 1
ATOM 1803 N N . ALA A 1 189 ? 29.042 21.020 31.390 1.00 14.72 189 ALA A N 1
ATOM 1804 C CA . ALA A 1 189 ? 30.304 20.646 32.027 1.00 12.26 189 ALA A CA 1
ATOM 1805 C C . ALA A 1 189 ? 30.850 21.849 32.794 1.00 13.76 189 ALA A C 1
ATOM 1806 O O . ALA A 1 189 ? 31.080 21.752 33.989 1.00 15.74 189 ALA A O 1
ATOM 1809 N N . ALA A 1 190 ? 30.965 23.001 32.128 1.00 10.20 190 ALA A N 1
ATOM 1810 C CA . ALA A 1 190 ? 31.468 24.228 32.742 1.00 12.02 190 ALA A CA 1
ATOM 1811 C C . ALA A 1 190 ? 30.622 24.523 33.955 1.00 12.91 190 ALA A C 1
ATOM 1812 O O . ALA A 1 190 ? 31.127 24.817 35.035 1.00 14.68 190 ALA A O 1
ATOM 1815 N N . LEU A 1 191 ? 29.319 24.390 33.795 1.00 13.94 191 LEU A N 1
ATOM 1816 C CA . LEU A 1 191 ? 28.396 24.644 34.885 1.00 13.15 191 LEU A CA 1
ATOM 1817 C C . LEU A 1 191 ? 28.661 23.713 36.063 1.00 15.62 191 LEU A C 1
ATOM 1818 O O . LEU A 1 191 ? 28.722 24.175 37.203 1.00 17.07 191 LEU A O 1
ATOM 1824 N N . ARG A 1 192 ? 28.815 22.406 35.814 1.00 15.88 192 ARG A N 1
ATOM 1825 C CA . ARG A 1 192 ? 29.099 21.448 36.896 1.00 13.44 192 ARG A CA 1
ATOM 1826 C C . ARG A 1 192 ? 30.451 21.701 37.528 1.00 14.30 192 ARG A C 1
ATOM 1827 O O . ARG A 1 192 ? 30.620 21.543 38.745 1.00 15.83 192 ARG A O 1
ATOM 1841 N N . LEU A 1 193 ? 31.412 22.110 36.712 1.00 13.25 193 LEU A N 1
ATOM 1842 C CA . LEU A 1 193 ? 32.762 22.427 37.204 1.00 12.56 193 LEU A CA 1
ATOM 1843 C C . LEU A 1 193 ? 32.635 23.617 38.144 1.00 13.50 193 LEU A C 1
ATOM 1844 O O . LEU A 1 193 ? 33.409 23.757 39.095 1.00 14.29 193 LEU A O 1
ATOM 1850 N N . SER A 1 194 ? 31.633 24.456 37.874 1.00 13.32 194 SER A N 1
ATOM 1851 C CA . SER A 1 194 ? 31.391 25.674 38.662 1.00 12.94 194 SER A CA 1
ATOM 1852 C C . SER A 1 194 ? 30.428 25.486 39.813 1.00 12.21 194 SER A C 1
ATOM 1853 O O . SER A 1 194 ? 30.074 26.457 40.480 1.00 14.28 194 SER A O 1
ATOM 1858 N N . ALA A 1 195 ? 30.003 24.247 40.036 1.00 12.58 195 ALA A N 1
ATOM 1859 C CA . ALA A 1 195 ? 29.090 23.915 41.123 1.00 11.76 195 ALA A CA 1
ATOM 1860 C C . ALA A 1 195 ? 27.682 24.530 40.957 1.00 12.98 195 ALA A C 1
ATOM 1861 O O . ALA A 1 195 ? 26.976 24.747 41.939 1.00 14.18 195 ALA A O 1
ATOM 1864 N N . GLY A 1 196 ? 27.286 24.785 39.708 1.00 10.00 196 GLY A N 1
ATOM 1865 C CA . GLY A 1 196 ? 25.984 25.360 39.433 1.00 10.00 196 GLY A CA 1
ATOM 1866 C C . GLY A 1 196 ? 25.941 26.881 39.307 1.00 10.00 196 GLY A C 1
ATOM 1867 O O . GLY A 1 196 ? 24.879 27.464 39.099 1.00 10.00 196 GLY A O 1
ATOM 1869 N N . SER A 1 197 ? 27.088 27.532 39.468 1.00 11.35 197 SER A N 1
ATOM 1870 C CA . SER A 1 197 ? 27.180 28.988 39.376 1.00 13.18 197 SER A CA 1
ATOM 1871 C C . SER A 1 197 ? 27.271 29.347 37.897 1.00 13.39 197 SER A C 1
ATOM 1872 O O . SER A 1 197 ? 28.310 29.121 37.263 1.00 14.59 197 SER A O 1
ATOM 1877 N N . PRO A 1 198 ? 26.193 29.930 37.339 1.00 12.22 198 PRO A N 1
ATOM 1878 C CA . PRO A 1 198 ? 26.190 30.303 35.929 1.00 10.13 198 PRO A CA 1
ATOM 1879 C C . PRO A 1 198 ? 27.147 31.426 35.567 1.00 11.54 198 PRO A C 1
ATOM 1880 O O . PRO A 1 198 ? 27.648 31.458 34.454 1.00 14.66 198 PRO A O 1
ATOM 1884 N N . GLY A 1 199 ? 27.396 32.348 36.485 1.00 11.98 199 GLY A N 1
ATOM 1885 C CA . GLY A 1 199 ? 28.319 33.420 36.180 1.00 10.62 199 GLY A CA 1
ATOM 1886 C C . GLY A 1 199 ? 29.732 32.883 36.096 1.00 11.40 199 GLY A C 1
ATOM 1887 O O . GLY A 1 199 ? 30.459 33.211 35.155 1.00 17.57 199 GLY A O 1
ATOM 1889 N N . ALA A 1 200 ? 30.126 32.037 37.046 1.00 10.00 200 ALA A N 1
ATOM 1890 C CA . ALA A 1 200 ? 31.478 31.441 37.049 1.00 11.28 200 ALA A CA 1
ATOM 1891 C C . ALA A 1 200 ? 31.691 30.500 35.851 1.00 11.24 200 ALA A C 1
ATOM 1892 O O . ALA A 1 200 ? 32.797 30.417 35.325 1.00 11.15 200 ALA A O 1
ATOM 1895 N N . ALA A 1 201 ? 30.623 29.823 35.420 1.00 13.27 201 ALA A N 1
ATOM 1896 C CA . ALA A 1 201 ? 30.636 28.934 34.251 1.00 12.02 201 ALA A CA 1
ATOM 1897 C C . ALA A 1 201 ? 30.870 29.735 32.992 1.00 15.33 201 ALA A C 1
ATOM 1898 O O . ALA A 1 201 ? 31.370 29.214 31.989 1.00 18.50 201 ALA A O 1
ATOM 1901 N N . LEU A 1 202 ? 30.398 30.977 33.005 1.00 17.61 202 LEU A N 1
ATOM 1902 C CA . LEU A 1 202 ? 30.543 31.867 31.864 1.00 16.21 202 LEU A CA 1
ATOM 1903 C C . LEU A 1 202 ? 31.967 32.402 31.876 1.00 17.41 202 LEU A C 1
ATOM 1904 O O . LEU A 1 202 ? 32.566 32.555 30.823 1.00 18.42 202 LEU A O 1
ATOM 1910 N N . ALA A 1 203 ? 32.527 32.648 33.056 1.00 15.74 203 ALA A N 1
ATOM 1911 C CA . ALA A 1 203 ? 33.898 33.156 33.126 1.00 14.12 203 ALA A CA 1
ATOM 1912 C C . ALA A 1 203 ? 34.908 32.187 32.493 1.00 14.02 203 ALA A C 1
ATOM 1913 O O . ALA A 1 203 ? 35.879 32.621 31.918 1.00 20.45 203 ALA A O 1
ATOM 1916 N N . LEU A 1 204 ? 34.643 30.888 32.558 1.00 15.74 204 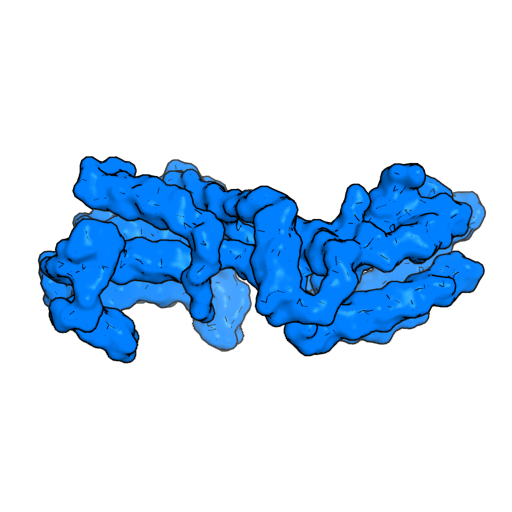LEU A N 1
ATOM 1917 C CA . LEU A 1 204 ? 35.508 29.859 31.978 1.00 12.79 204 LEU A CA 1
ATOM 1918 C C . LEU A 1 204 ? 35.585 30.000 30.464 1.00 16.37 204 LEU A C 1
ATOM 1919 O O . LEU A 1 204 ? 36.593 29.678 29.837 1.00 17.53 204 LEU A O 1
ATOM 1925 N N . PHE A 1 205 ? 34.492 30.414 29.849 1.00 19.06 205 PHE A N 1
ATOM 1926 C CA . PHE A 1 205 ? 34.471 30.555 28.405 1.00 19.40 205 PHE A CA 1
ATOM 1927 C C . PHE A 1 205 ? 35.110 31.857 27.976 1.00 21.71 205 PHE A C 1
ATOM 1928 O O . PHE A 1 205 ? 35.439 32.035 26.810 1.00 24.79 205 PHE A O 1
ATOM 1937 N N . GLN A 1 206 ? 35.336 32.755 28.923 1.00 23.79 206 GLN A N 1
ATOM 1938 C CA . GLN A 1 206 ? 35.940 34.034 28.578 1.00 29.64 206 GLN A CA 1
ATOM 1939 C C . GLN A 1 206 ? 37.449 34.081 28.767 1.00 32.37 206 GLN A C 1
ATOM 1940 O O . GLN A 1 206 ? 37.964 34.218 29.867 1.00 33.22 206 GLN A O 1
ATOM 1949 N N . GLY A 1 207 ? 38.144 33.768 27.681 1.00 38.82 207 GLY A N 1
ATOM 1950 C CA . GLY A 1 207 ? 39.583 33.814 27.696 1.00 41.76 207 GLY A CA 1
ATOM 1951 C C . GLY A 1 207 ? 40.274 32.548 28.132 1.00 43.66 207 GLY A C 1
ATOM 1952 O O . GLY A 1 207 ? 39.708 31.444 28.101 1.00 46.36 207 GLY A O 1
ATOM 1954 N N . ASP A 1 208 ? 41.550 32.738 28.452 1.00 42.22 208 ASP A N 1
ATOM 1955 C CA . ASP A 1 208 ? 42.478 31.712 28.919 1.00 39.92 208 ASP A CA 1
ATOM 1956 C C . ASP A 1 208 ? 41.854 30.375 29.386 1.00 35.94 208 ASP A C 1
ATOM 1957 O O . ASP A 1 208 ? 42.129 29.327 28.819 1.00 36.89 208 ASP A O 1
ATOM 1963 N N . ASN A 1 209 ? 40.906 30.455 30.315 1.00 32.01 209 ASN A N 1
ATOM 1964 C CA . ASN A 1 209 ? 40.286 29.280 30.919 1.00 29.64 209 ASN A CA 1
ATOM 1965 C C . ASN A 1 209 ? 39.855 28.056 30.103 1.00 28.97 209 ASN A C 1
ATOM 1966 O O . ASN A 1 209 ? 40.388 26.958 30.316 1.00 27.02 209 ASN A O 1
ATOM 1974 N N . TRP A 1 210 ? 38.906 28.209 29.186 1.00 24.56 210 TRP A N 1
ATOM 1975 C CA . TRP A 1 210 ? 38.467 27.038 28.445 1.00 21.96 210 TRP A CA 1
ATOM 1976 C C . TRP A 1 210 ? 39.599 26.365 27.687 1.00 22.66 210 TRP A C 1
ATOM 1977 O O . TRP A 1 210 ? 39.676 25.130 27.657 1.00 22.56 210 TRP A O 1
ATOM 1990 N N . GLN A 1 211 ? 40.499 27.167 27.110 1.00 26.52 211 GLN A N 1
ATOM 1991 C CA . GLN A 1 211 ? 41.634 26.642 26.334 1.00 26.36 211 GLN A CA 1
ATOM 1992 C C . GLN A 1 211 ? 42.600 25.970 27.293 1.00 22.63 211 GLN A C 1
ATOM 1993 O O . GLN A 1 211 ? 43.175 24.932 26.978 1.00 25.98 211 GLN A O 1
ATOM 2002 N N . ALA A 1 212 ? 42.739 26.536 28.486 1.00 19.44 212 ALA A N 1
ATOM 2003 C CA . ALA A 1 212 ? 43.613 25.963 29.497 1.00 20.21 212 ALA A CA 1
ATOM 2004 C C . ALA A 1 212 ? 43.152 24.544 29.885 1.00 21.13 212 ALA A C 1
ATOM 2005 O O . ALA A 1 212 ? 43.985 23.665 30.146 1.00 21.61 212 ALA A O 1
ATOM 2008 N N . ARG A 1 213 ? 41.835 24.344 29.989 1.00 23.29 213 ARG A N 1
ATOM 2009 C CA . ARG A 1 213 ? 41.270 23.036 30.343 1.00 21.81 213 ARG A CA 1
ATOM 2010 C C . ARG A 1 213 ? 41.556 22.060 29.208 1.00 21.56 213 ARG A C 1
ATOM 2011 O O . ARG A 1 213 ? 41.983 20.938 29.465 1.00 22.16 213 ARG A O 1
ATOM 2025 N N . GLU A 1 214 ? 41.395 22.501 27.958 1.00 23.05 214 GLU A N 1
ATOM 2026 C CA . GLU A 1 214 ? 41.655 21.620 26.818 1.00 26.30 214 GLU A CA 1
ATOM 2027 C C . GLU A 1 214 ? 43.114 21.184 26.795 1.00 25.10 214 GLU A C 1
ATOM 2028 O O . GLU A 1 214 ? 43.419 20.008 26.613 1.00 25.15 214 GLU A O 1
ATOM 2035 N N . THR A 1 215 ? 44.011 22.123 27.069 1.00 21.62 215 THR A N 1
ATOM 2036 C CA . THR A 1 215 ? 45.433 21.837 27.088 1.00 20.14 215 THR A CA 1
ATOM 2037 C C . THR A 1 215 ? 45.723 20.785 28.149 1.00 19.52 215 THR A C 1
ATOM 2038 O O . THR A 1 215 ? 46.518 19.881 27.937 1.00 21.76 215 THR A O 1
ATOM 2044 N N . LEU A 1 216 ? 45.076 20.938 29.304 1.00 20.70 216 LEU A N 1
ATOM 2045 C CA . LEU A 1 216 ? 45.214 20.032 30.435 1.00 17.67 216 LEU A CA 1
ATOM 2046 C C . LEU A 1 216 ? 44.692 18.690 29.994 1.00 18.85 216 LEU A C 1
ATOM 2047 O O . LEU A 1 216 ? 45.290 17.657 30.284 1.00 17.98 216 LEU A O 1
ATOM 2053 N N . CYS A 1 217 ? 43.539 18.724 29.334 1.00 17.43 217 CYS A N 1
ATOM 2054 C CA . CYS A 1 217 ? 42.880 17.522 28.861 1.00 20.16 217 CYS A CA 1
ATOM 2055 C C . CYS A 1 217 ? 43.778 16.782 27.865 1.00 22.14 217 CYS A C 1
ATOM 2056 O O . CYS A 1 217 ? 43.973 15.564 27.968 1.00 22.19 217 CYS A O 1
ATOM 2060 N N . GLN A 1 218 ? 44.414 17.543 26.983 1.00 25.20 218 GLN A N 1
ATOM 2061 C CA . GLN A 1 218 ? 45.310 16.987 25.982 1.00 25.69 218 GLN A CA 1
ATOM 2062 C C . GLN A 1 218 ? 46.529 16.420 26.696 1.00 21.00 218 GLN A C 1
ATOM 2063 O O . GLN A 1 218 ? 47.005 15.343 26.370 1.00 21.48 218 GLN A O 1
ATOM 2072 N N . ALA A 1 219 ? 47.009 17.139 27.695 1.00 19.80 219 ALA A N 1
ATOM 2073 C CA . ALA A 1 219 ? 48.162 16.695 28.464 1.00 20.26 219 ALA A CA 1
ATOM 2074 C C . ALA A 1 219 ? 47.846 15.399 29.232 1.00 21.28 219 ALA A C 1
ATOM 2075 O O . ALA A 1 219 ? 48.726 14.544 29.405 1.00 19.37 219 ALA A O 1
ATOM 2078 N N . LEU A 1 220 ? 46.612 15.251 29.717 1.00 18.86 220 LEU A N 1
ATOM 2079 C CA . LEU A 1 220 ? 46.248 14.036 30.434 1.00 17.78 220 LEU A CA 1
ATOM 2080 C C . LEU A 1 220 ? 46.197 12.864 29.492 1.00 21.14 220 LEU A C 1
ATOM 2081 O O . LEU A 1 220 ? 46.654 11.773 29.837 1.00 23.56 220 LEU A O 1
ATOM 2087 N N . ALA A 1 221 ? 45.677 13.097 28.291 1.00 19.14 221 ALA A N 1
ATOM 2088 C CA . ALA A 1 221 ? 45.588 12.064 27.262 1.00 17.56 221 ALA A CA 1
ATOM 2089 C C . ALA A 1 221 ? 46.929 11.349 26.979 1.00 15.77 221 ALA A C 1
ATOM 2090 O O . ALA A 1 221 ? 46.942 10.244 26.442 1.00 19.30 221 ALA A O 1
ATOM 2093 N N . TYR A 1 222 ? 48.040 12.012 27.298 1.00 17.02 222 TYR A N 1
ATOM 2094 C CA . TYR A 1 222 ? 49.403 11.506 27.102 1.00 16.33 222 TYR A CA 1
ATOM 2095 C C . TYR A 1 222 ? 49.955 10.886 28.390 1.00 15.18 222 TYR A C 1
ATOM 2096 O O . TYR A 1 222 ? 50.573 9.827 28.341 1.00 18.92 222 TYR A O 1
ATOM 2107 N N . SER A 1 223 ? 49.765 11.558 29.529 1.00 17.64 223 SER A N 1
ATOM 2108 C CA . SER A 1 223 ? 50.248 11.077 30.839 1.00 20.52 223 SER A CA 1
ATOM 2109 C C . SER A 1 223 ? 49.653 9.740 31.284 1.00 20.90 223 SER A C 1
ATOM 2110 O O . SER A 1 223 ? 50.346 8.916 31.886 1.00 20.99 223 SER A O 1
ATOM 2115 N N . VAL A 1 224 ? 48.360 9.533 31.023 1.00 20.48 224 VAL A N 1
ATOM 2116 C CA . VAL A 1 224 ? 47.683 8.293 31.411 1.00 19.70 224 VAL A CA 1
ATOM 2117 C C . VAL A 1 224 ? 48.311 7.079 30.792 1.00 16.46 224 VAL A C 1
ATOM 2118 O O . VAL A 1 224 ? 48.738 6.174 31.506 1.00 19.34 224 VAL A O 1
ATOM 2123 N N . PRO A 1 225 ? 48.375 7.029 29.453 1.00 14.95 225 PRO A N 1
ATOM 2124 C CA . PRO A 1 225 ? 48.988 5.849 28.860 1.00 15.56 225 PRO A CA 1
ATOM 2125 C C . PRO A 1 225 ? 50.506 5.779 29.062 1.00 15.65 225 PRO A C 1
ATOM 2126 O O . PRO A 1 225 ? 51.078 4.696 29.075 1.00 19.42 225 PRO A O 1
ATOM 2130 N N . SER A 1 226 ? 51.166 6.915 29.226 1.00 16.24 226 SER A N 1
ATOM 2131 C CA . SER A 1 226 ? 52.609 6.872 29.370 1.00 16.70 226 SER A CA 1
ATOM 2132 C C . SER A 1 226 ? 53.112 6.742 30.781 1.00 16.94 226 SER A C 1
ATOM 2133 O O . SER A 1 226 ? 54.262 6.352 30.999 1.00 15.61 226 SER A O 1
ATOM 2138 N N . GLY A 1 227 ? 52.283 7.119 31.741 1.00 15.76 227 GLY A N 1
ATOM 2139 C CA . GLY A 1 227 ? 52.702 7.061 33.130 1.00 12.30 227 GLY A CA 1
ATOM 2140 C C . GLY A 1 227 ? 53.562 8.275 33.458 1.00 13.44 227 GLY A C 1
ATOM 2141 O O . GLY A 1 227 ? 54.054 8.401 34.582 1.00 12.36 227 GLY A O 1
ATOM 2143 N N . ASP A 1 228 ? 53.765 9.155 32.485 1.00 12.37 228 ASP A N 1
ATOM 2144 C CA . ASP A 1 228 ? 54.557 10.388 32.677 1.00 17.47 228 ASP A CA 1
ATOM 2145 C C . ASP A 1 228 ? 53.626 11.527 33.165 1.00 18.57 228 ASP A C 1
ATOM 2146 O O . ASP A 1 228 ? 53.035 12.233 32.357 1.00 18.98 228 ASP A O 1
ATOM 2152 N N . TRP A 1 229 ? 53.498 11.676 34.486 1.00 21.01 229 TRP A N 1
ATOM 2153 C CA . TRP A 1 229 ? 52.655 12.702 35.093 1.00 20.10 229 TRP A CA 1
ATOM 2154 C C . TRP A 1 229 ? 53.393 14.038 35.358 1.00 21.50 229 TRP A C 1
ATOM 2155 O O . TRP A 1 229 ? 52.777 15.117 35.456 1.00 23.82 229 TRP A O 1
ATOM 2168 N N . TYR A 1 230 ? 54.706 13.983 35.482 1.00 21.50 230 TYR A N 1
ATOM 2169 C CA . TYR A 1 230 ? 55.460 15.201 35.715 1.00 21.80 230 TYR A CA 1
ATOM 2170 C C . TYR A 1 230 ? 55.305 16.101 34.482 1.00 21.72 230 TYR A C 1
ATOM 2171 O O . TYR A 1 230 ? 55.377 17.325 34.600 1.00 24.58 230 TYR A O 1
ATOM 2182 N N . SER A 1 231 ? 55.001 15.522 33.322 1.00 18.43 231 SER A N 1
ATOM 2183 C CA . SER A 1 231 ? 54.852 16.314 32.121 1.00 18.08 231 SER A CA 1
ATOM 2184 C C . SER A 1 231 ? 53.663 17.289 32.186 1.00 18.86 231 SER A C 1
ATOM 2185 O O . SER A 1 231 ? 53.552 18.201 31.367 1.00 20.23 231 SER A O 1
ATOM 2190 N N . LEU A 1 232 ? 52.805 17.129 33.193 1.00 19.53 232 LEU A N 1
ATOM 2191 C CA . LEU A 1 232 ? 51.646 18.003 33.371 1.00 18.37 232 LEU A CA 1
ATOM 2192 C C . LEU A 1 232 ? 51.968 19.374 33.970 1.00 19.39 232 LEU A C 1
ATOM 2193 O O . LEU A 1 232 ? 51.114 20.256 33.981 1.00 20.49 232 LEU A O 1
ATOM 2199 N N . LEU A 1 233 ? 53.186 19.543 34.462 1.00 19.76 233 LEU A N 1
ATOM 2200 C CA . LEU A 1 233 ? 53.597 20.790 35.090 1.00 18.88 233 LEU A CA 1
ATOM 2201 C C . LEU A 1 233 ? 53.250 22.060 34.299 1.00 17.54 233 LEU A C 1
ATOM 2202 O O . LEU A 1 233 ? 52.702 22.978 34.863 1.00 18.30 233 LEU A O 1
ATOM 2208 N N . ALA A 1 234 ? 53.516 22.095 32.996 1.00 20.14 234 ALA A N 1
ATOM 2209 C CA . ALA A 1 234 ? 53.225 23.263 32.151 1.00 20.13 234 ALA A CA 1
ATOM 2210 C C . ALA A 1 234 ? 51.746 23.676 32.230 1.00 21.02 234 ALA A C 1
ATOM 2211 O O . ALA A 1 234 ? 51.429 24.829 32.503 1.00 19.77 234 ALA A O 1
ATOM 2214 N N . ALA A 1 235 ? 50.850 22.720 32.010 1.00 22.39 235 ALA A N 1
ATOM 2215 C CA . ALA A 1 235 ? 49.398 22.936 32.056 1.00 20.54 235 ALA A CA 1
ATOM 2216 C C . ALA A 1 235 ? 48.875 23.334 33.432 1.00 20.76 235 ALA A C 1
ATOM 2217 O O . ALA A 1 235 ? 47.761 23.849 33.535 1.00 19.84 235 ALA A O 1
ATOM 2220 N N . LEU A 1 236 ? 49.630 23.055 34.492 1.00 21.08 236 LEU A N 1
ATOM 2221 C CA . LEU A 1 236 ? 49.163 23.355 35.853 1.00 22.46 236 LEU A CA 1
ATOM 2222 C C . LEU A 1 236 ? 49.892 24.494 36.546 1.00 24.65 236 LEU A C 1
ATOM 2223 O O . LEU A 1 236 ? 49.297 25.186 37.364 1.00 27.98 236 LEU A O 1
ATOM 2229 N N . ASN A 1 237 ? 51.168 24.687 36.219 1.00 26.48 237 ASN A N 1
ATOM 2230 C CA . ASN A 1 237 ? 52.012 25.734 36.809 1.00 27.30 237 ASN A CA 1
ATOM 2231 C C . ASN A 1 237 ? 51.631 27.097 36.203 1.00 26.26 237 ASN A C 1
ATOM 2232 O O . ASN A 1 237 ? 52.041 27.468 35.093 1.00 24.16 237 ASN A O 1
ATOM 2240 N N . HIS A 1 238 ? 50.785 27.808 36.935 1.00 27.33 238 HIS A N 1
ATOM 2241 C CA . HIS A 1 238 ? 50.262 29.084 36.499 1.00 31.05 238 HIS A CA 1
ATOM 2242 C C . HIS A 1 238 ? 49.534 29.655 37.701 1.00 31.97 238 HIS A C 1
ATOM 2243 O O . HIS A 1 238 ? 49.284 28.947 38.672 1.00 30.83 238 HIS A O 1
ATOM 2253 N N . GLU A 1 239 ? 49.243 30.956 37.646 1.00 35.07 239 GLU A N 1
ATOM 2254 C CA . GLU A 1 239 ? 48.541 31.652 38.720 1.00 35.42 239 GLU A CA 1
ATOM 2255 C C . GLU A 1 239 ? 47.252 30.961 39.146 1.00 33.11 239 GLU A C 1
ATOM 2256 O O . GLU A 1 239 ? 46.980 30.777 40.330 1.00 32.82 239 GLU A O 1
ATOM 2263 N N . GLN A 1 240 ? 46.466 30.569 38.155 1.00 32.53 240 GLN A N 1
ATOM 2264 C CA . GLN A 1 240 ? 45.199 29.886 38.374 1.00 32.75 240 GLN A CA 1
ATOM 2265 C C . GLN A 1 240 ? 45.352 28.344 38.522 1.00 31.48 240 GLN A C 1
ATOM 2266 O O . GLN A 1 240 ? 44.523 27.561 38.058 1.00 31.38 240 GLN A O 1
ATOM 2275 N N . ALA A 1 241 ? 46.397 27.917 39.218 1.00 27.45 241 ALA A N 1
ATOM 2276 C CA . ALA A 1 241 ? 46.624 26.503 39.435 1.00 26.39 241 ALA A CA 1
ATOM 2277 C C . ALA A 1 241 ? 45.521 25.872 40.295 1.00 26.96 241 ALA A C 1
ATOM 2278 O O . ALA A 1 241 ? 45.096 24.745 40.033 1.00 27.36 241 ALA A O 1
ATOM 2281 N N . PRO A 1 242 ? 45.068 26.566 41.356 1.00 25.30 242 PRO A N 1
ATOM 2282 C CA . PRO A 1 242 ? 44.005 25.988 42.187 1.00 23.02 242 PRO A CA 1
ATOM 2283 C C . PRO A 1 242 ? 42.754 25.547 41.396 1.00 22.65 242 PRO A C 1
ATOM 2284 O O . PRO A 1 242 ? 42.171 24.506 41.697 1.00 24.24 242 PRO A O 1
ATOM 2288 N N . ALA A 1 243 ? 42.379 26.300 40.366 1.00 22.15 243 ALA A N 1
ATOM 2289 C CA . ALA A 1 243 ? 41.210 25.967 39.543 1.00 21.43 243 ALA A CA 1
ATOM 2290 C C . ALA A 1 243 ? 41.599 24.830 38.629 1.00 20.31 243 ALA A C 1
ATOM 2291 O O . ALA A 1 243 ? 40.841 23.894 38.432 1.00 24.35 243 ALA A O 1
ATOM 2294 N N . ARG A 1 244 ? 42.805 24.911 38.090 1.00 22.12 244 ARG A N 1
ATOM 2295 C CA . ARG A 1 244 ? 43.308 23.873 37.208 1.00 20.76 244 ARG A CA 1
ATOM 2296 C C . ARG A 1 244 ? 43.415 22.524 37.924 1.00 18.81 244 ARG A C 1
ATOM 2297 O O . ARG A 1 244 ? 43.169 21.486 37.310 1.00 20.67 244 ARG A O 1
ATOM 2311 N N . LEU A 1 245 ? 43.732 22.545 39.218 1.00 19.41 245 LEU A N 1
ATOM 2312 C CA . LEU A 1 245 ? 43.822 21.316 40.016 1.00 18.32 245 LEU A CA 1
ATOM 2313 C C . LEU A 1 245 ? 42.416 20.788 40.279 1.00 19.71 245 LEU A C 1
ATOM 2314 O O . LEU A 1 245 ? 42.195 19.569 40.389 1.00 19.20 245 LEU A O 1
ATOM 2320 N N . HIS A 1 246 ? 41.467 21.713 40.378 1.00 17.89 246 HIS A N 1
ATOM 2321 C CA . HIS A 1 246 ? 40.076 21.336 40.571 1.00 16.11 246 HIS A CA 1
ATOM 2322 C C . HIS A 1 246 ? 39.622 20.535 39.358 1.00 15.77 246 HIS A C 1
ATOM 2323 O O . HIS A 1 246 ? 39.029 19.486 39.498 1.00 18.14 246 HIS A O 1
ATOM 2333 N N . TRP A 1 247 ? 39.919 21.026 38.164 1.00 17.27 247 TRP A N 1
ATOM 2334 C CA . TRP A 1 247 ? 39.520 20.330 36.949 1.00 17.52 247 TRP A CA 1
ATOM 2335 C C . TRP A 1 247 ? 40.005 18.905 37.019 1.00 17.41 247 TRP A C 1
ATOM 2336 O O . TRP A 1 247 ? 39.215 17.956 36.891 1.00 19.39 247 TRP A O 1
ATOM 2349 N N . LEU A 1 248 ? 41.297 18.773 37.304 1.00 13.71 248 LEU A N 1
ATOM 2350 C CA . LEU A 1 248 ? 41.936 17.480 37.419 1.00 13.02 248 LEU A CA 1
ATOM 2351 C C . LEU A 1 248 ? 41.184 16.589 38.410 1.00 13.39 248 LEU A C 1
ATOM 2352 O O . LEU A 1 248 ? 40.774 15.486 38.060 1.00 14.88 248 LEU A O 1
ATOM 2358 N N . ALA A 1 249 ? 40.995 17.083 39.632 1.00 12.50 249 ALA A N 1
ATOM 2359 C CA . ALA A 1 249 ? 40.314 16.344 40.686 1.00 11.25 249 ALA A CA 1
ATOM 2360 C C . ALA A 1 249 ? 38.954 15.853 40.200 1.00 15.00 249 ALA A C 1
ATOM 2361 O O . ALA A 1 249 ? 38.535 14.706 40.412 1.00 11.98 249 ALA A O 1
ATOM 2364 N N . THR A 1 250 ? 38.310 16.724 39.451 1.00 15.23 250 THR A N 1
ATOM 2365 C CA . THR A 1 250 ? 37.016 16.482 38.887 1.00 14.20 250 THR A CA 1
ATOM 2366 C C . THR A 1 250 ? 37.020 15.309 37.865 1.00 14.78 250 THR A C 1
ATOM 2367 O O . THR A 1 250 ? 36.112 14.475 37.845 1.00 11.85 250 THR A O 1
ATOM 2373 N N . LEU A 1 251 ? 38.067 15.205 37.068 1.00 13.54 251 LEU A N 1
ATOM 2374 C CA . LEU A 1 251 ? 38.138 14.113 36.103 1.00 14.94 251 LEU A CA 1
ATOM 2375 C C . LEU A 1 251 ? 38.385 12.773 36.827 1.00 16.37 251 LEU A C 1
ATOM 2376 O O . LEU A 1 251 ? 37.760 11.760 36.511 1.00 13.27 251 LEU A O 1
ATOM 2382 N N . LEU A 1 252 ? 39.300 12.793 37.796 1.00 14.33 252 LEU A N 1
ATOM 2383 C CA . LEU A 1 252 ? 39.627 11.610 38.594 1.00 15.66 252 LEU A CA 1
ATOM 2384 C C . LEU A 1 252 ? 38.376 11.112 39.291 1.00 13.07 252 LEU A C 1
ATOM 2385 O O . LEU A 1 252 ? 38.106 9.916 39.321 1.00 14.85 252 LEU A O 1
ATOM 2391 N N . MET A 1 253 ? 37.627 12.045 39.870 1.00 16.71 253 MET A N 1
ATOM 2392 C CA . MET A 1 253 ? 36.415 11.716 40.597 1.00 16.41 253 MET A CA 1
ATOM 2393 C C . MET A 1 253 ? 35.366 11.172 39.648 1.00 15.66 253 MET A C 1
ATOM 2394 O O . MET A 1 253 ? 34.564 10.346 40.053 1.00 15.90 253 MET A O 1
ATOM 2400 N N . ASP A 1 254 ? 35.358 11.632 38.393 1.00 14.67 254 ASP A N 1
ATOM 2401 C CA . ASP A 1 254 ? 34.417 11.107 37.412 1.00 11.98 254 ASP A CA 1
ATOM 2402 C C . ASP A 1 254 ? 34.866 9.692 37.021 1.00 13.28 254 ASP A C 1
ATOM 2403 O O . ASP A 1 254 ? 34.035 8.818 36.747 1.00 11.86 254 ASP A O 1
ATOM 2409 N N . ALA A 1 255 ? 36.179 9.493 36.918 1.00 14.37 255 ALA A N 1
ATOM 2410 C CA . ALA A 1 255 ? 36.742 8.199 36.551 1.00 12.69 255 ALA A CA 1
ATOM 2411 C C . ALA A 1 255 ? 36.431 7.191 37.660 1.00 16.04 255 ALA A C 1
ATOM 2412 O O . ALA A 1 255 ? 36.221 6.014 37.374 1.00 15.15 255 ALA A O 1
ATOM 2415 N N . LEU A 1 256 ? 36.355 7.658 38.911 1.00 16.81 256 LEU A N 1
ATOM 2416 C CA . LEU A 1 256 ? 36.005 6.810 40.052 1.00 19.22 256 LEU A CA 1
ATOM 2417 C C . LEU A 1 256 ? 34.510 6.474 40.136 1.00 24.43 256 LEU A C 1
ATOM 2418 O O . LEU A 1 256 ? 34.109 5.704 40.984 1.00 28.88 256 LEU A O 1
ATOM 2424 N N . LYS A 1 257 ? 33.665 7.052 39.303 1.00 30.96 257 LYS A N 1
ATOM 2425 C CA . LYS A 1 257 ? 32.253 6.733 39.390 1.00 40.47 257 LYS A CA 1
ATOM 2426 C C . LYS A 1 257 ? 31.898 5.640 38.375 1.00 49.67 257 LYS A C 1
ATOM 2427 O O . LYS A 1 257 ? 30.813 5.658 37.780 1.00 51.74 257 LYS A O 1
ATOM 2437 N N . ARG A 1 258 ? 32.814 4.672 38.225 1.00 57.76 258 ARG A N 1
ATOM 2438 C CA . ARG A 1 258 ? 32.696 3.514 37.319 1.00 62.07 258 ARG A CA 1
ATOM 2439 C C . ARG A 1 258 ? 32.280 3.921 35.913 1.00 65.55 258 ARG A C 1
ATOM 2440 O O . ARG A 1 258 ? 31.187 3.560 35.458 1.00 70.06 258 ARG A O 1
ATOM 2454 N N . VAL A 1 265 ? 28.213 13.042 37.117 1.00 17.79 265 VAL A N 1
ATOM 2455 C CA . VAL A 1 265 ? 29.337 13.208 36.180 1.00 18.51 265 VAL A CA 1
ATOM 2456 C C . VAL A 1 265 ? 29.504 14.693 35.861 1.00 17.41 265 VAL A C 1
ATOM 2457 O O . VAL A 1 265 ? 28.571 15.306 35.339 1.00 19.43 265 VAL A O 1
ATOM 2462 N N . THR A 1 266 ? 30.662 15.274 36.190 1.00 17.75 266 THR A N 1
ATOM 2463 C CA . THR A 1 266 ? 30.853 16.692 35.920 1.00 18.19 266 THR A CA 1
ATOM 2464 C C . THR A 1 266 ? 31.407 16.973 34.522 1.00 16.53 266 THR A C 1
ATOM 2465 O O . THR A 1 266 ? 30.871 17.807 33.802 1.00 19.51 266 THR A O 1
ATOM 2471 N N . ASN A 1 267 ? 32.380 16.203 34.080 1.00 16.51 267 ASN A N 1
ATOM 2472 C CA . ASN A 1 267 ? 32.958 16.425 32.758 1.00 16.96 267 ASN A CA 1
ATOM 2473 C C . ASN A 1 267 ? 32.185 15.703 31.654 1.00 16.24 267 ASN A C 1
ATOM 2474 O O . ASN A 1 267 ? 32.731 14.835 30.977 1.00 16.60 267 ASN A O 1
ATOM 2482 N N . VAL A 1 268 ? 30.926 16.087 31.449 1.00 15.54 268 VAL A N 1
ATOM 2483 C CA . VAL A 1 268 ? 30.070 15.451 30.448 1.00 14.05 268 VAL A CA 1
ATOM 2484 C C . VAL A 1 268 ? 30.495 15.624 29.005 1.00 12.25 268 VAL A C 1
ATOM 2485 O O . VAL A 1 268 ? 30.054 14.845 28.142 1.00 11.13 268 VAL A O 1
ATOM 2490 N N . ASP A 1 269 ? 31.407 16.561 28.760 1.00 12.24 269 ASP A N 1
ATOM 2491 C CA . ASP A 1 269 ? 31.872 16.842 27.405 1.00 11.45 269 ASP A CA 1
ATOM 2492 C C . ASP A 1 269 ? 33.056 16.014 26.977 1.00 13.54 269 ASP A C 1
ATOM 2493 O O . ASP A 1 269 ? 33.391 15.983 25.782 1.00 11.43 269 ASP A O 1
ATOM 2499 N N . VAL A 1 270 ? 33.700 15.337 27.928 1.00 11.45 270 VAL A N 1
ATOM 2500 C CA . VAL A 1 270 ? 34.878 14.525 27.599 1.00 12.72 270 VAL A CA 1
ATOM 2501 C C . VAL A 1 270 ? 34.801 13.104 28.165 1.00 13.91 270 VAL A C 1
ATOM 2502 O O . VAL A 1 270 ? 35.732 12.661 28.838 1.00 13.09 270 VAL A O 1
ATOM 2507 N N . PRO A 1 271 ? 33.727 12.354 27.830 1.00 13.72 271 PRO A N 1
ATOM 2508 C CA . PRO A 1 271 ? 33.601 10.995 28.350 1.00 14.84 271 PRO A CA 1
ATOM 2509 C C . PRO A 1 271 ? 34.756 10.106 27.903 1.00 16.70 271 PRO A C 1
ATOM 2510 O O . PRO A 1 271 ? 35.072 9.114 28.562 1.00 22.18 271 PRO A O 1
ATOM 2514 N N . GLY A 1 272 ? 35.428 10.510 26.833 1.00 14.34 272 GLY A N 1
ATOM 2515 C CA . GLY A 1 272 ? 36.528 9.730 26.329 1.00 14.39 272 GLY A CA 1
ATOM 2516 C C . GLY A 1 272 ? 37.655 9.651 27.325 1.00 15.36 272 GLY A C 1
ATOM 2517 O O . GLY A 1 272 ? 38.111 8.568 27.670 1.00 21.17 272 GLY A O 1
ATOM 2519 N N . LEU A 1 273 ? 38.094 10.801 27.808 1.00 13.42 273 LEU A N 1
ATOM 2520 C CA . LEU A 1 273 ? 39.200 10.881 28.757 1.00 12.67 273 LEU A CA 1
ATOM 2521 C C . LEU A 1 273 ? 38.828 10.311 30.126 1.00 11.98 273 LEU A C 1
ATOM 2522 O O . LEU A 1 273 ? 39.670 9.775 30.836 1.00 13.99 273 LEU A O 1
ATOM 2528 N N . VAL A 1 274 ? 37.567 10.444 30.515 1.00 14.35 274 VAL A N 1
ATOM 2529 C CA . VAL A 1 274 ? 37.121 9.887 31.784 1.00 11.68 274 VAL A CA 1
ATOM 2530 C C . VAL A 1 274 ? 37.266 8.378 31.651 1.00 13.77 274 VAL A C 1
ATOM 2531 O O . VAL A 1 274 ? 37.828 7.737 32.533 1.00 14.82 274 VAL A O 1
ATOM 2536 N N . ALA A 1 275 ? 36.842 7.832 30.511 1.00 15.28 275 ALA A N 1
ATOM 2537 C CA . ALA A 1 275 ? 36.942 6.392 30.256 1.00 15.76 275 ALA A CA 1
ATOM 2538 C C . ALA A 1 275 ? 38.405 5.935 30.307 1.00 16.62 275 ALA A C 1
ATOM 2539 O O . ALA A 1 275 ? 38.736 4.995 31.017 1.00 20.07 275 ALA A O 1
ATOM 2542 N N . GLU A 1 276 ? 39.280 6.614 29.568 1.00 19.94 276 GLU A N 1
ATOM 2543 C CA . GLU A 1 276 ? 40.704 6.319 29.552 1.00 20.39 276 GLU A CA 1
ATOM 2544 C C . GLU A 1 276 ? 41.281 6.339 30.965 1.00 20.54 276 GLU A C 1
ATOM 2545 O O . GLU A 1 276 ? 42.156 5.528 31.293 1.00 21.13 276 GLU A O 1
ATOM 2552 N N . LEU A 1 277 ? 40.809 7.260 31.809 1.00 16.09 277 LEU A N 1
ATOM 2553 C CA . LEU A 1 277 ? 41.290 7.339 33.183 1.00 16.70 277 LEU A CA 1
ATOM 2554 C C . LEU A 1 277 ? 40.819 6.117 33.973 1.00 15.10 277 LEU A C 1
ATOM 2555 O O . LEU A 1 277 ? 41.618 5.470 34.651 1.00 12.88 277 LEU A O 1
ATOM 2561 N N . ALA A 1 278 ? 39.527 5.809 33.874 1.00 11.74 278 ALA A N 1
ATOM 2562 C CA . ALA A 1 278 ? 38.915 4.672 34.586 1.00 14.62 278 ALA A CA 1
ATOM 2563 C C . ALA A 1 278 ? 39.414 3.318 34.077 1.00 15.63 278 ALA A C 1
ATOM 2564 O O . ALA A 1 278 ? 39.405 2.324 34.800 1.00 18.16 278 ALA A O 1
ATOM 2567 N N . ASN A 1 279 ? 39.867 3.292 32.831 1.00 17.14 279 ASN A N 1
ATOM 2568 C CA . ASN A 1 279 ? 40.372 2.078 32.248 1.00 19.21 279 ASN A CA 1
ATOM 2569 C C . ASN A 1 279 ? 41.836 1.791 32.593 1.00 17.32 279 ASN A C 1
ATOM 2570 O O . ASN A 1 279 ? 42.166 0.668 32.954 1.00 17.11 279 ASN A O 1
ATOM 2578 N N . HIS A 1 280 ? 42.698 2.803 32.532 1.00 17.67 280 HIS A N 1
ATOM 2579 C CA . HIS A 1 280 ? 44.127 2.612 32.800 1.00 20.67 280 HIS A CA 1
ATOM 2580 C C . HIS A 1 280 ? 44.563 2.742 34.266 1.00 19.32 280 HIS A C 1
ATOM 2581 O O . HIS A 1 280 ? 45.652 2.272 34.635 1.00 20.32 280 HIS A O 1
ATOM 2591 N N . LEU A 1 281 ? 43.750 3.381 35.104 1.00 17.17 281 LEU A N 1
ATOM 2592 C CA . LEU A 1 281 ? 44.112 3.536 36.508 1.00 13.98 281 LEU A CA 1
ATOM 2593 C C . LEU A 1 281 ? 43.184 2.784 37.444 1.00 14.46 281 LEU A C 1
ATOM 2594 O O . LEU A 1 281 ? 41.961 2.872 37.328 1.00 17.65 281 LEU A O 1
ATOM 2600 N N . SER A 1 282 ? 43.766 2.045 38.377 1.00 13.25 282 SER A N 1
ATOM 2601 C CA . SER A 1 282 ? 42.981 1.287 39.323 1.00 13.81 282 SER A CA 1
ATOM 2602 C C . SER A 1 282 ? 42.296 2.250 40.276 1.00 15.76 282 SER A C 1
ATOM 2603 O O . SER A 1 282 ? 42.774 3.363 40.478 1.00 18.22 282 SER A O 1
ATOM 2608 N N . PRO A 1 283 ? 41.133 1.859 40.832 1.00 15.25 283 PRO A N 1
ATOM 2609 C CA . PRO A 1 283 ? 40.407 2.716 41.771 1.00 11.76 283 PRO A CA 1
ATOM 2610 C C . PRO A 1 283 ? 41.258 3.125 42.954 1.00 12.18 283 PRO A C 1
ATOM 2611 O O . PRO A 1 283 ? 41.128 4.251 43.445 1.00 14.44 283 PRO A O 1
ATOM 2615 N N . SER A 1 284 ? 42.167 2.258 43.391 1.00 10.08 284 SER A N 1
ATOM 2616 C CA . SER A 1 284 ? 43.007 2.607 44.526 1.00 11.75 284 SER A CA 1
ATOM 2617 C C . SER A 1 284 ? 43.931 3.761 44.170 1.00 11.52 284 SER A C 1
ATOM 2618 O O . SER A 1 284 ? 44.246 4.601 45.008 1.00 14.99 284 SER A O 1
ATOM 2623 N N . ARG A 1 285 ? 44.386 3.790 42.933 1.00 13.33 285 ARG A N 1
ATOM 2624 C CA . ARG A 1 285 ? 45.253 4.868 42.504 1.00 13.18 285 ARG A CA 1
ATOM 2625 C C . ARG A 1 285 ? 44.476 6.142 42.154 1.00 13.01 285 ARG A C 1
ATOM 2626 O O . ARG A 1 285 ? 44.914 7.236 42.495 1.00 14.40 285 ARG A O 1
ATOM 2640 N N . LEU A 1 286 ? 43.310 6.014 41.528 1.00 10.00 286 LEU A N 1
ATOM 2641 C CA . LEU A 1 286 ? 42.524 7.192 41.243 1.00 10.00 286 LEU A CA 1
ATOM 2642 C C . LEU A 1 286 ? 42.260 7.893 42.576 1.00 10.11 286 LEU A C 1
ATOM 2643 O O . LEU A 1 286 ? 42.464 9.089 42.693 1.00 14.14 286 LEU A O 1
ATOM 2649 N N . GLN A 1 287 ? 41.925 7.146 43.613 1.00 14.58 287 GLN A N 1
ATOM 2650 C CA . GLN A 1 287 ? 41.661 7.753 44.925 1.00 18.09 287 GLN A CA 1
ATOM 2651 C C . GLN A 1 287 ? 42.885 8.377 45.598 1.00 18.11 287 GLN A C 1
ATOM 2652 O O . GLN A 1 287 ? 42.776 9.409 46.247 1.00 22.26 287 GLN A O 1
ATOM 2661 N N . ALA A 1 288 ? 44.030 7.709 45.511 1.00 15.26 288 ALA A N 1
ATOM 2662 C CA . ALA A 1 288 ? 45.266 8.195 46.113 1.00 14.71 288 ALA A CA 1
ATOM 2663 C C . ALA A 1 288 ? 45.710 9.464 45.391 1.00 14.98 288 ALA A C 1
ATOM 2664 O O . ALA A 1 288 ? 46.160 10.436 46.012 1.00 14.43 288 ALA A O 1
ATOM 2667 N N . ILE A 1 289 ? 45.578 9.447 44.066 1.00 14.00 289 ILE A N 1
ATOM 2668 C CA . ILE A 1 289 ? 45.931 10.597 43.252 1.00 12.69 289 ILE A CA 1
ATOM 2669 C C . ILE A 1 289 ? 44.945 11.732 43.555 1.00 15.43 289 ILE A C 1
ATOM 2670 O O . ILE A 1 289 ? 45.346 12.873 43.739 1.00 16.79 289 ILE A O 1
ATOM 2676 N N . LEU A 1 290 ? 43.657 11.405 43.658 1.00 14.43 290 LEU A N 1
ATOM 2677 C CA . LEU A 1 290 ? 42.633 12.401 43.974 1.00 17.04 290 LEU A CA 1
ATOM 2678 C C . LEU A 1 290 ? 42.865 13.056 45.360 1.00 17.40 290 LEU A C 1
ATOM 2679 O O . LEU A 1 290 ? 42.739 14.273 45.500 1.00 21.43 290 LEU A O 1
ATOM 2685 N N . GLY A 1 291 ? 43.188 12.258 46.379 1.00 17.50 291 GLY A N 1
ATOM 2686 C CA . GLY A 1 291 ? 43.411 12.801 47.708 1.00 14.48 291 GLY A CA 1
ATOM 2687 C C . GLY A 1 291 ? 44.577 13.773 47.743 1.00 15.75 291 GLY A C 1
ATOM 2688 O O . GLY A 1 291 ? 44.501 14.828 48.373 1.00 17.39 291 GLY A O 1
ATOM 2690 N N . ASP A 1 292 ? 45.654 13.417 47.050 1.00 16.56 292 ASP A N 1
ATOM 2691 C CA . ASP A 1 292 ? 46.865 14.226 46.978 1.00 17.26 292 ASP A CA 1
ATOM 2692 C C . ASP A 1 292 ? 46.595 15.540 46.237 1.00 18.23 292 ASP A C 1
ATOM 2693 O O . ASP A 1 292 ? 46.958 16.613 46.713 1.00 17.28 292 ASP A O 1
ATOM 2699 N N . VAL A 1 293 ? 45.964 15.450 45.069 1.00 17.97 293 VAL A N 1
ATOM 2700 C CA . VAL A 1 293 ? 45.612 16.629 44.279 1.00 16.87 293 VAL A CA 1
ATOM 2701 C C . VAL A 1 293 ? 44.790 17.648 45.097 1.00 18.77 293 VAL A C 1
ATOM 2702 O O . VAL A 1 293 ? 45.039 18.867 45.036 1.00 19.48 293 VAL A O 1
ATOM 2707 N N . CYS A 1 294 ? 43.798 17.144 45.831 1.00 20.48 294 CYS A N 1
ATOM 2708 C CA . CYS A 1 294 ? 42.933 17.987 46.650 1.00 23.18 294 CYS A CA 1
ATOM 2709 C C . CYS A 1 294 ? 43.693 18.620 47.810 1.00 26.32 294 CYS A C 1
ATOM 2710 O O . CYS A 1 294 ? 43.440 19.769 48.170 1.00 24.59 294 CYS A O 1
ATOM 2714 N N . HIS A 1 295 ? 44.623 17.869 48.391 1.00 27.90 295 HIS A N 1
ATOM 2715 C CA . HIS A 1 295 ? 45.432 18.369 49.498 1.00 28.43 295 HIS A CA 1
ATOM 2716 C C . HIS A 1 295 ? 46.417 19.479 49.035 1.00 27.03 295 HIS A C 1
ATOM 2717 O O . HIS A 1 295 ? 46.654 20.449 49.753 1.00 27.59 295 HIS A O 1
ATOM 2727 N N . ILE A 1 296 ? 46.962 19.347 47.834 1.00 25.61 296 ILE A N 1
ATOM 2728 C CA . ILE A 1 296 ? 47.887 20.331 47.292 1.00 21.74 296 ILE A CA 1
ATOM 2729 C C . ILE A 1 296 ? 47.073 21.526 46.832 1.00 21.69 296 ILE A C 1
ATOM 2730 O O . ILE A 1 296 ? 47.524 22.668 46.912 1.00 23.46 296 ILE A O 1
ATOM 2736 N N . ARG A 1 297 ? 45.865 21.268 46.358 1.00 21.58 297 ARG A N 1
ATOM 2737 C CA . ARG A 1 297 ? 45.017 22.363 45.922 1.00 25.70 297 ARG A CA 1
ATOM 2738 C C . ARG A 1 297 ? 44.827 23.320 47.094 1.00 28.38 297 ARG A C 1
ATOM 2739 O O . ARG A 1 297 ? 44.985 24.540 46.949 1.00 26.00 297 ARG A O 1
ATOM 2753 N N . GLU A 1 298 ? 44.465 22.748 48.242 1.00 33.10 298 GLU A N 1
ATOM 2754 C CA . GLU A 1 298 ? 44.270 23.503 49.474 1.00 36.79 298 GLU A CA 1
ATOM 2755 C C . GLU A 1 298 ? 45.557 24.172 49.917 1.00 36.40 298 GLU A C 1
ATOM 2756 O O . GLU A 1 298 ? 45.525 25.307 50.350 1.00 35.54 298 GLU A O 1
ATOM 2763 N N . GLN A 1 299 ? 46.682 23.460 49.853 1.00 37.58 299 GLN A N 1
ATOM 2764 C CA . GLN A 1 299 ? 47.956 24.049 50.250 1.00 39.78 299 GLN A CA 1
ATOM 2765 C C . GLN A 1 299 ? 48.254 25.300 49.431 1.00 40.61 299 GLN A C 1
ATOM 2766 O O . GLN A 1 299 ? 48.790 26.290 49.948 1.00 40.37 299 GLN A O 1
ATOM 2775 N N . LEU A 1 300 ? 47.882 25.256 48.158 1.00 39.34 300 LEU A N 1
ATOM 2776 C CA . LEU A 1 300 ? 48.099 26.368 47.254 1.00 39.66 300 LEU A CA 1
ATOM 2777 C C . LEU A 1 300 ? 47.167 27.556 47.484 1.00 40.28 300 LEU A C 1
ATOM 2778 O O . LEU A 1 300 ? 47.485 28.676 47.101 1.00 40.59 300 LEU A O 1
ATOM 2784 N N . MET A 1 301 ? 46.015 27.308 48.097 1.00 43.35 301 MET A N 1
ATOM 2785 C CA . MET A 1 301 ? 45.036 28.360 48.377 1.00 48.00 301 MET A CA 1
ATOM 2786 C C . MET A 1 301 ? 45.133 28.900 49.803 1.00 53.19 301 MET A C 1
ATOM 2787 O O . MET A 1 301 ? 44.702 30.020 50.068 1.00 55.06 301 MET A O 1
ATOM 2793 N N . SER A 1 302 ? 45.642 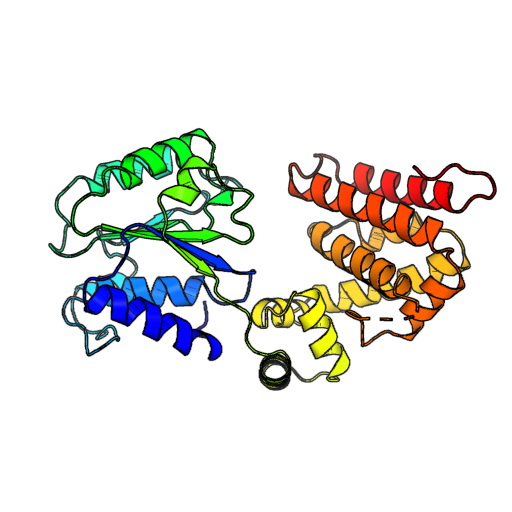28.093 50.731 1.00 58.88 302 SER A N 1
ATOM 2794 C CA . SER A 1 302 ? 45.744 28.515 52.121 1.00 62.95 302 SER A CA 1
ATOM 2795 C C . SER A 1 302 ? 46.907 29.458 52.336 1.00 66.64 302 SER A C 1
ATOM 2796 O O . SER A 1 302 ? 46.767 30.484 53.018 1.00 70.01 302 SER A O 1
ATOM 2801 N N . VAL A 1 303 ? 48.040 29.123 51.733 1.00 68.28 303 VAL A N 1
ATOM 2802 C CA . VAL A 1 303 ? 49.249 29.940 51.827 1.00 71.10 303 VAL A CA 1
ATOM 2803 C C . VAL A 1 303 ? 50.060 29.556 50.600 1.00 73.58 303 VAL A C 1
ATOM 2804 O O . VAL A 1 303 ? 51.141 29.000 50.784 1.00 75.80 303 VAL A O 1
ATOM 2809 N N . THR A 1 304 ? 49.503 29.744 49.394 1.00 75.61 304 THR A N 1
ATOM 2810 C CA . THR A 1 304 ? 50.178 29.425 48.113 1.00 77.15 304 THR A CA 1
ATOM 2811 C C . THR A 1 304 ? 51.684 29.298 48.314 1.00 78.26 304 THR A C 1
ATOM 2812 O O . THR A 1 304 ? 52.416 30.262 48.006 1.00 79.83 304 THR A O 1
ATOM 2815 N N . GLY A 1 305 ? 52.119 28.139 48.851 1.00 77.67 305 GLY A N 1
ATOM 2816 C CA . GLY A 1 305 ? 53.513 27.866 49.180 1.00 77.41 305 GLY A CA 1
ATOM 2817 C C . GLY A 1 305 ? 54.395 28.724 48.318 1.00 79.11 305 GLY A C 1
ATOM 2818 O O . GLY A 1 305 ? 54.463 28.455 47.119 1.00 79.66 305 GLY A O 1
ATOM 2820 N N . ILE A 1 306 ? 54.952 29.803 48.899 1.00 80.00 306 ILE A N 1
ATOM 2821 C CA . ILE A 1 306 ? 55.830 30.779 48.214 1.00 80.29 306 ILE A CA 1
ATOM 2822 C C . ILE A 1 306 ? 56.438 30.263 46.892 1.00 79.95 306 ILE A C 1
ATOM 2823 O O . ILE A 1 306 ? 56.672 31.035 45.950 1.00 80.95 306 ILE A O 1
ATOM 2826 N N . ASN A 1 307 ? 56.717 28.952 46.870 1.00 76.31 307 ASN A N 1
ATOM 2827 C CA . ASN A 1 307 ? 57.245 28.238 45.718 1.00 70.49 307 ASN A CA 1
ATOM 2828 C C . ASN A 1 307 ? 56.213 27.171 45.297 1.00 65.22 307 ASN A C 1
ATOM 2829 O O . ASN A 1 307 ? 56.285 26.008 45.716 1.00 61.73 307 ASN A O 1
ATOM 2837 N N . ARG A 1 308 ? 55.186 27.636 44.579 1.00 58.80 308 ARG A N 1
ATOM 2838 C CA . ARG A 1 308 ? 54.098 26.802 44.068 1.00 52.09 308 ARG A CA 1
ATOM 2839 C C . ARG A 1 308 ? 54.546 25.687 43.117 1.00 46.51 308 ARG A C 1
ATOM 2840 O O . ARG A 1 308 ? 54.043 24.560 43.173 1.00 44.12 308 ARG A O 1
ATOM 2854 N N . GLU A 1 309 ? 55.503 25.986 42.255 1.00 40.52 309 GLU A N 1
ATOM 2855 C CA . GLU A 1 309 ? 56.005 24.993 41.311 1.00 38.82 309 GLU A CA 1
ATOM 2856 C C . GLU A 1 309 ? 56.596 23.751 42.006 1.00 36.33 309 GLU A C 1
ATOM 2857 O O . GLU A 1 309 ? 56.514 22.644 41.473 1.00 34.93 309 GLU A O 1
ATOM 2864 N N . LEU A 1 310 ? 57.152 23.929 43.204 1.00 31.71 310 LEU A N 1
ATOM 2865 C CA . LEU A 1 310 ? 57.720 22.814 43.935 1.00 31.05 310 LEU A CA 1
ATOM 2866 C C . LEU A 1 310 ? 56.579 21.937 44.388 1.00 28.23 310 LEU A C 1
ATOM 2867 O O . LEU A 1 310 ? 56.593 20.740 44.151 1.00 28.14 310 LEU A O 1
ATOM 2873 N N . LEU A 1 311 ? 55.582 22.546 45.019 1.00 25.62 311 LEU A N 1
ATOM 2874 C CA . LEU A 1 311 ? 54.414 21.819 45.484 1.00 25.64 311 LEU A CA 1
ATOM 2875 C C . LEU A 1 311 ? 53.875 20.952 44.375 1.00 24.98 311 LEU A C 1
ATOM 2876 O O . LEU A 1 311 ? 53.677 19.753 44.563 1.00 28.78 311 LEU A O 1
ATOM 2882 N N . ILE A 1 312 ? 53.647 21.555 43.215 1.00 23.24 312 ILE A N 1
ATOM 2883 C CA . ILE A 1 312 ? 53.109 20.808 42.088 1.00 20.55 312 ILE A CA 1
ATOM 2884 C C . ILE A 1 312 ? 54.033 19.721 41.559 1.00 22.73 312 ILE A C 1
ATOM 2885 O O . ILE A 1 312 ? 53.590 18.596 41.353 1.00 26.07 312 ILE A O 1
ATOM 2891 N N . THR A 1 313 ? 55.314 20.019 41.372 1.00 25.05 313 THR A N 1
ATOM 2892 C CA . THR A 1 313 ? 56.224 18.994 40.868 1.00 22.15 313 THR A CA 1
ATOM 2893 C C . THR A 1 313 ? 56.281 17.789 41.810 1.00 20.22 313 THR A C 1
ATOM 2894 O O . THR A 1 313 ? 56.263 16.647 41.353 1.00 21.55 313 THR A O 1
ATOM 2900 N N . ASP A 1 314 ? 56.262 18.040 43.113 1.00 20.36 314 ASP A N 1
ATOM 2901 C CA . ASP A 1 314 ? 56.326 16.959 44.093 1.00 21.89 314 ASP A CA 1
ATOM 2902 C C . ASP A 1 314 ? 55.059 16.141 44.024 1.00 21.36 314 ASP A C 1
ATOM 2903 O O . ASP A 1 314 ? 55.066 14.927 44.268 1.00 21.12 314 ASP A O 1
ATOM 2909 N N . LEU A 1 315 ? 53.958 16.833 43.728 1.00 22.37 315 LEU A N 1
ATOM 2910 C CA . LEU A 1 315 ? 52.640 16.225 43.600 1.00 18.83 315 LEU A CA 1
ATOM 2911 C C . LEU A 1 315 ? 52.705 15.268 42.415 1.00 16.32 315 LEU A C 1
ATOM 2912 O O . LEU A 1 315 ? 52.324 14.112 42.537 1.00 16.65 315 LEU A O 1
ATOM 2918 N N . LEU A 1 316 ? 53.202 15.746 41.280 1.00 16.59 316 LEU A N 1
ATOM 2919 C CA . LEU A 1 316 ? 53.282 14.904 40.094 1.00 16.34 316 LEU A CA 1
ATOM 2920 C C . LEU A 1 316 ? 54.177 13.689 40.300 1.00 16.64 316 LEU A C 1
ATOM 2921 O O . LEU A 1 316 ? 53.888 12.615 39.767 1.00 14.84 316 LEU A O 1
ATOM 2927 N N . LEU A 1 317 ? 55.244 13.855 41.083 1.00 16.46 317 LEU A N 1
ATOM 2928 C CA . LEU A 1 317 ? 56.171 12.766 41.356 1.00 15.26 317 LEU A CA 1
ATOM 2929 C C . LEU A 1 317 ? 55.620 11.792 42.387 1.00 13.66 317 LEU A C 1
ATOM 2930 O O . LEU A 1 317 ? 55.956 10.608 42.357 1.00 12.99 317 LEU A O 1
ATOM 2936 N N . ARG A 1 318 ? 54.791 12.265 43.308 1.00 12.75 318 ARG A N 1
ATOM 2937 C CA . ARG A 1 318 ? 54.207 11.338 44.245 1.00 13.76 318 ARG A CA 1
ATOM 2938 C C . ARG A 1 318 ? 53.231 10.464 43.450 1.00 16.03 318 ARG A C 1
ATOM 2939 O O . ARG A 1 318 ? 53.222 9.230 43.580 1.00 18.92 318 ARG A O 1
ATOM 2953 N N . ILE A 1 319 ? 52.499 11.095 42.544 1.00 16.99 319 ILE A N 1
ATOM 2954 C CA . ILE A 1 319 ? 51.543 10.403 41.673 1.00 17.38 319 ILE A CA 1
ATOM 2955 C C . ILE A 1 319 ? 52.201 9.275 40.861 1.00 16.13 319 ILE A C 1
ATOM 2956 O O . ILE A 1 319 ? 51.658 8.166 40.717 1.00 19.12 319 ILE A O 1
ATOM 2962 N N . GLU A 1 320 ? 53.369 9.559 40.314 1.00 15.90 320 GLU A N 1
ATOM 2963 C CA . GLU A 1 320 ? 54.071 8.562 39.533 1.00 14.70 320 GLU A CA 1
ATOM 2964 C C . GLU A 1 320 ? 54.517 7.463 40.466 1.00 15.30 320 GLU A C 1
ATOM 2965 O O . GLU A 1 320 ? 54.532 6.312 40.069 1.00 18.22 320 GLU A O 1
ATOM 2972 N N . HIS A 1 321 ? 54.841 7.804 41.713 1.00 15.26 321 HIS A N 1
ATOM 2973 C CA . HIS A 1 321 ? 55.246 6.799 42.673 1.00 16.25 321 HIS A CA 1
ATOM 2974 C C . HIS A 1 321 ? 54.067 5.837 42.949 1.00 19.79 321 HIS A C 1
ATOM 2975 O O . HIS A 1 321 ? 54.267 4.638 43.186 1.00 21.48 321 HIS A O 1
ATOM 2985 N N . TYR A 1 322 ? 52.848 6.379 42.942 1.00 18.44 322 TYR A N 1
ATOM 2986 C CA . TYR A 1 322 ? 51.622 5.610 43.181 1.00 17.06 322 TYR A CA 1
ATOM 2987 C C . TYR A 1 322 ? 51.342 4.515 42.162 1.00 17.48 322 TYR A C 1
ATOM 2988 O O . TYR A 1 322 ? 50.802 3.457 42.482 1.00 17.60 322 TYR A O 1
ATOM 2999 N N . LEU A 1 323 ? 51.665 4.812 40.914 1.00 18.40 323 LEU A N 1
ATOM 3000 C CA . LEU A 1 323 ? 51.450 3.904 39.809 1.00 15.82 323 LEU A CA 1
ATOM 3001 C C . LEU A 1 323 ? 52.269 2.617 39.842 1.00 16.38 323 LEU A C 1
ATOM 3002 O O . LEU A 1 323 ? 51.992 1.694 39.090 1.00 18.75 323 LEU A O 1
ATOM 3008 N N . GLN A 1 324 ? 53.302 2.573 40.669 1.00 16.64 324 GLN A N 1
ATOM 3009 C CA . GLN A 1 324 ? 54.192 1.429 40.771 1.00 15.08 324 GLN A CA 1
ATOM 3010 C C . GLN A 1 324 ? 53.639 0.205 41.496 1.00 16.51 324 GLN A C 1
ATOM 3011 O O . GLN A 1 324 ? 53.004 0.323 42.542 1.00 20.06 324 GLN A O 1
ATOM 3020 N N . PRO A 1 325 ? 53.833 -0.997 40.923 1.00 16.17 325 PRO A N 1
ATOM 3021 C CA . PRO A 1 325 ? 53.351 -2.232 41.545 1.00 13.75 325 PRO A CA 1
ATOM 3022 C C . PRO A 1 325 ? 54.028 -2.370 42.896 1.00 16.91 325 PRO A C 1
ATOM 3023 O O . PRO A 1 325 ? 55.224 -2.087 43.015 1.00 18.54 325 PRO A O 1
ATOM 3027 N N . GLY A 1 326 ? 53.278 -2.767 43.919 1.00 18.44 326 GLY A N 1
ATOM 3028 C CA . GLY A 1 326 ? 53.866 -2.961 45.238 1.00 18.42 326 GLY A CA 1
ATOM 3029 C C . GLY A 1 326 ? 53.958 -1.784 46.185 1.00 19.76 326 GLY A C 1
ATOM 3030 O O . GLY A 1 326 ? 54.406 -1.922 47.328 1.00 20.55 326 GLY A O 1
ATOM 3032 N N . VAL A 1 327 ? 53.538 -0.621 45.721 1.00 21.14 327 VAL A N 1
ATOM 3033 C CA . VAL A 1 327 ? 53.578 0.592 46.530 1.00 23.05 327 VAL A CA 1
ATOM 3034 C C . VAL A 1 327 ? 52.352 0.703 47.460 1.00 27.00 327 VAL A C 1
ATOM 3035 O O . VAL A 1 327 ? 51.232 0.434 47.034 1.00 27.59 327 VAL A O 1
ATOM 3040 N N . VAL A 1 328 ? 52.580 1.018 48.740 1.00 28.65 328 VAL A N 1
ATOM 3041 C CA . VAL A 1 328 ? 51.498 1.198 49.709 1.00 31.52 328 VAL A CA 1
ATOM 3042 C C . VAL A 1 328 ? 50.982 2.612 49.476 1.00 30.14 328 VAL A C 1
ATOM 3043 O O . VAL A 1 328 ? 51.741 3.571 49.543 1.00 29.55 328 VAL A O 1
ATOM 3048 N N . LEU A 1 329 ? 49.695 2.740 49.183 1.00 32.06 329 LEU A N 1
ATOM 3049 C CA . LEU A 1 329 ? 49.080 4.042 48.865 1.00 35.21 329 LEU A CA 1
ATOM 3050 C C . LEU A 1 329 ? 48.725 5.173 49.882 1.00 40.20 329 LEU A C 1
ATOM 3051 O O . LEU A 1 329 ? 48.671 6.358 49.501 1.00 38.00 329 LEU A O 1
ATOM 3057 N N . PRO A 1 330 ? 48.529 4.846 51.174 1.00 46.30 330 PRO A N 1
ATOM 3058 C CA . PRO A 1 330 ? 48.186 5.846 52.199 1.00 49.55 330 PRO A CA 1
ATOM 3059 C C . PRO A 1 330 ? 47.917 7.283 51.720 1.00 47.57 330 PRO A C 1
#

InterPro domains:
  IPR004622 DNA polymerase III, delta prime subunit [TIGR00678] (13-201)
  IPR008921 DNA polymerase III, clamp loader complex, gamma/delta/delta subunit, C-terminal [SSF48019] (208-328)
  IPR015199 DNA polymerase III, delta subunit, C-terminal [PF09115] (208-321)
  IPR027417 P-loop containing nucleoside triphosphate hydrolase [G3DSA:3.40.50.300] (1-167)
  IPR027417 P-loop containing nucleoside triphosphate hydrolase [SSF52540] (1-207)
  IPR048731 DNA polymerase III subunit delta', AAA+ ATPase lid domain, gammaproteobacteria [PF21500] (167-206)
  IPR050238 DNA Replication and Repair Clamp Loader Complex [PTHR11669] (19-208)

Radius of gyration: 23.16 Å; Cα contacts (8 Å, |Δi|>4): 469; chains: 1; bounding box: 50×66×48 Å

CATH classification: 3.40.50.300 (+2 more: 1.10.8.10, 1.20.272.10)

Organism: Escherichia coli (strain K12) (NCBI:txid83333)

Nearest PDB structures (foldseek):
  1a5t-assembly1_A-2  TM=1.003E+00  e=3.540E-51  Escherichia coli K-12
  3glf-assembly2_J  TM=9.836E-01  e=4.642E-44  Escherichia coli K-12
  3glh-assembly3_O  TM=8.821E-01  e=1.184E-41  Escherichia coli K-12
  8vap-assembly1_D  TM=6.180E-01  e=4.153E-14  Escherichia coli
  2gno-assembly1_A  TM=5.001E-01  e=5.098E-08  Thermotoga maritima MSB8

Solvent-accessible surface area: 15932 Å² total; per-residue (Å²): 138,98,114,30,76,17,0,154,83,25,17,48,159,14,0,41,25,22,100,55,64,170,20,44,54,0,2,2,0,34,8,31,72,27,0,2,27,47,5,0,0,59,26,0,0,36,23,29,10,10,85,123,56,110,53,54,152,28,21,27,139,23,140,0,1,98,31,9,109,71,66,82,13,23,2,49,21,72,5,45,34,66,213,79,139,77,69,0,17,31,119,24,0,146,92,13,22,127,75,1,121,112,99,14,169,39,70,40,17,13,0,1,24,0,56,40,3,36,59,17,53,97,49,0,4,57,21,0,10,138,18,2,88,144,55,20,84,109,4,49,0,0,0,4,7,107,63,4,112,116,14,44,77,59,1,93,83,80,17,106,92,34,105,1,51,35,19,98,76,152,91,0,16,76,25,0,26,187,66,32,138,81,76,100,56,6,0,39,0,0,0,78,12,17,66,19,0,0,8,25,0,18,52,18,30,108,49,82,31,37,133,9,1,80,79,0,6,111,26,0,46,127,0,11,74,57,26,52,1,104,51,0,25,89,10,0,45,67,139,79,1,21,24,17,0,58,6,0,9,11,0,0,81,5,4,38,79,253,94,29,1,40,31,26,93,51,20,20,57,52,0,41,120,99,9,40,94,57,55,2,98,19,0,13,40,17,0,51,112,3,42,67,77,7,79,76,123,62,25,120,86,73,80,91,33,0,20,58,0,0,94,88,0,44,105,29,43,96,116,84,31,124,45,153

Secondary structure (P-SEA, 3-state):
ccccccaaaaaaaaaaaaaacccccbbbbbbcccccaaaaaaaaaaaaacccccccccccccaaaaaaaacccccbbbbccccccccccaaaaaaaaaaaacccccccbbbbbccccccccaaaaaaaaaaaacccccbbbbbbbccccccaaaaaaaccccccccccaaaaaaaaaaaccccaaaaaaaaaaacccaaaaaaaaccaaaaaaaaaaaaaaccccccccccccccccccaaaaaaaaaaaaaaaaaccccccccaaaaaaaaacccaaaaaaaaaaaaaaaaaaaacccccaaaaaaaaaaaaaaaaccccccc

Sequence (324 aa):
MRWYPWLRPDFEKLVASYQAGRGHHALLIQALPGMGDDALIYALSRYLLCQQPQGHKSCGHCRGCQLMQAGTHPDYYTLAPEKGKNTLGVDAVREVTEKLNEHARLGGAKVVWVTDAALLTDAAANALLKTLEEPPAETWFFLATREPERLLATLRSRCRLHYLAPPPEQYAVTWLSREVTMSQDALLAALRLSAGSPGAALALFQGDNWQARETLCQALAYSVPSGDWYSLLAALNHEQAPARLHWLATLLMDALKRVTNVDVPGLVAELANHLSPSRLQAILGDVCHIREQLMSVTGINRELLITDLLLRIEHYLQPGVVLP

Foldseek 3Di:
DDDDPLCVVVLVVQLVCVVVVNHALFAEEAAFPQQCVVVSLVLSVQQQQQPDDDNSGRPCPDVSNVCVVVPRQPQEEEFDPDVVDQAGEQCNQVVVLVVLQDQHPVRGAHEYEYAAQLRYDPVNLVVVLVCLVVPRPRYHYYHYHHDCVSHDVSSVVSHDYDYSDADDLVVLLVVLCVVDPDDSLLLQLLCVLSVRNSRSSNVCVPPDRVVLQVVLLVQLVCCLVVLQQLSSLVSQVDPVNLSVLSSVLQLLVPLLVCHRNSVCVPSSVSNVPRDDNLLSVLLSVLSNVLSCVCVVPNPPCVSVSVSVSSVVSSVSPDPPDDRD